Protein AF-A0A8D2LC53-F1 (afdb_monomer)

InterPro domains:
  IPR006988 Nab, N-terminal [PF04904] (6-83)
  IPR006989 NAB co-repressor, domain [PF04905] (170-297)
  IPR013761 Sterile alpha motif/pointed domain superfamily [G3DSA:1.10.150.50] (11-78)
  IPR038398 NAB co-repressor domain 2 superfamily [G3DSA:1.20.120.2010] (162-297)
  IPR039040 NAB family [PTHR12623] (1-297)

Nearest PDB structures (foldseek):
  2yuf-assembly1_A  TM=8.253E-01  e=2.712E-08  Homo sapiens

Mean predicted aligned error: 21.41 Å

Structure (mmCIF, N/CA/C/O backbone):
data_AF-A0A8D2LC53-F1
#
_entry.id   AF-A0A8D2LC53-F1
#
loop_
_atom_site.group_PDB
_atom_site.id
_atom_site.type_symbol
_atom_site.label_atom_id
_atom_site.label_alt_id
_atom_site.label_comp_id
_atom_site.label_asym_id
_atom_site.label_entity_id
_atom_site.label_seq_id
_atom_site.pdbx_PDB_ins_code
_atom_site.Cartn_x
_atom_site.Cartn_y
_atom_site.Cartn_z
_atom_site.occupancy
_atom_site.B_iso_or_equiv
_atom_site.auth_seq_id
_atom_site.auth_comp_id
_atom_site.auth_asym_id
_atom_site.auth_atom_id
_atom_site.pdbx_PDB_model_num
ATOM 1 N N . MET A 1 1 ? -3.772 -3.932 -31.605 1.00 42.94 1 MET A N 1
ATOM 2 C CA . MET A 1 1 ? -2.312 -3.872 -31.817 1.00 42.94 1 MET A CA 1
ATOM 3 C C . MET A 1 1 ? -1.733 -5.120 -31.183 1.00 42.94 1 MET A C 1
ATOM 5 O O . MET A 1 1 ? -2.039 -5.369 -30.023 1.00 42.94 1 MET A O 1
ATOM 9 N N . ALA A 1 2 ? -1.046 -5.960 -31.955 1.00 45.44 2 ALA A N 1
ATOM 10 C CA . ALA A 1 2 ? -0.381 -7.139 -31.411 1.00 45.44 2 ALA A CA 1
ATOM 11 C C . ALA A 1 2 ? 0.808 -6.660 -30.570 1.00 45.44 2 ALA A C 1
ATOM 13 O O . ALA A 1 2 ? 1.629 -5.912 -31.087 1.00 45.44 2 ALA A O 1
ATOM 14 N N . LEU A 1 3 ? 0.854 -7.025 -29.288 1.00 58.44 3 LEU A N 1
ATOM 15 C CA . LEU A 1 3 ? 2.040 -6.804 -28.461 1.00 58.44 3 LEU A CA 1
ATOM 16 C C . LEU A 1 3 ? 3.128 -7.752 -28.972 1.00 58.44 3 LEU A C 1
ATOM 18 O O . LEU A 1 3 ? 2.862 -8.949 -29.125 1.00 58.44 3 LEU A O 1
ATOM 22 N N . SER A 1 4 ? 4.315 -7.231 -29.270 1.00 67.12 4 SER A N 1
ATOM 23 C CA . SER A 1 4 ? 5.477 -8.055 -29.566 1.00 67.12 4 SER A CA 1
ATOM 24 C C . SER A 1 4 ? 5.742 -8.969 -28.368 1.00 67.12 4 SER A C 1
ATOM 26 O O . SER A 1 4 ? 5.615 -8.580 -27.205 1.00 67.12 4 SER A O 1
ATOM 28 N N . LEU A 1 5 ? 5.985 -10.250 -28.651 1.00 74.56 5 LEU A N 1
ATOM 29 C CA . LEU A 1 5 ? 6.324 -11.202 -27.602 1.00 74.56 5 LEU A CA 1
ATOM 30 C C . LEU A 1 5 ? 7.807 -11.048 -27.247 1.00 74.56 5 LEU A C 1
ATOM 32 O O . LEU A 1 5 ? 8.613 -10.931 -28.174 1.00 74.56 5 LEU A O 1
ATOM 36 N N . PRO A 1 6 ? 8.167 -11.139 -25.953 1.00 82.31 6 PRO A N 1
ATOM 37 C CA . PRO A 1 6 ? 9.558 -11.125 -25.522 1.00 82.31 6 PRO A CA 1
ATOM 38 C C . PRO A 1 6 ? 10.382 -12.221 -26.195 1.00 82.31 6 PRO A C 1
ATOM 40 O O . PRO A 1 6 ? 9.977 -13.387 -26.210 1.00 82.31 6 PRO A O 1
ATOM 43 N N . ARG A 1 7 ? 11.543 -11.846 -26.731 1.00 80.75 7 ARG A N 1
ATOM 44 C CA . ARG A 1 7 ? 12.475 -12.715 -27.462 1.00 80.75 7 ARG A CA 1
ATOM 45 C C . ARG A 1 7 ? 13.732 -13.036 -26.664 1.00 80.75 7 ARG A C 1
ATOM 47 O O . ARG A 1 7 ? 14.305 -14.107 -26.855 1.00 80.75 7 ARG A O 1
ATOM 54 N N . THR A 1 8 ? 14.141 -12.145 -25.763 1.00 86.62 8 THR A N 1
ATOM 55 C CA . THR A 1 8 ? 15.316 -12.317 -24.895 1.00 86.62 8 THR A CA 1
ATOM 56 C C . THR A 1 8 ? 14.919 -12.407 -23.420 1.00 86.62 8 THR A C 1
ATOM 58 O O . THR A 1 8 ? 13.787 -12.105 -23.029 1.00 86.62 8 THR A O 1
ATOM 61 N N . LEU A 1 9 ? 15.856 -12.849 -22.572 1.00 83.38 9 LEU A N 1
ATOM 62 C CA . LEU A 1 9 ? 15.644 -12.878 -21.123 1.00 83.38 9 LEU A CA 1
ATOM 63 C C . LEU A 1 9 ? 15.429 -11.465 -20.556 1.00 83.38 9 LEU A C 1
ATOM 65 O O . LEU A 1 9 ? 14.533 -11.292 -19.732 1.00 83.38 9 LEU A O 1
ATOM 69 N N . GLY A 1 10 ? 16.201 -10.476 -21.022 1.00 87.19 10 GLY A N 1
ATOM 70 C CA . GLY A 1 10 ? 16.052 -9.070 -20.628 1.00 87.19 10 GLY A CA 1
ATOM 71 C C . GLY A 1 10 ? 14.683 -8.516 -21.020 1.00 87.19 10 GLY A C 1
ATOM 72 O O . GLY A 1 10 ? 13.925 -8.054 -20.167 1.00 87.19 10 GLY A O 1
ATOM 73 N N . GLU A 1 11 ? 14.276 -8.724 -22.276 1.00 91.44 11 GLU A N 1
ATOM 74 C CA . GLU A 1 11 ? 12.944 -8.347 -22.759 1.00 91.44 11 GLU A CA 1
ATOM 75 C C . GLU A 1 11 ? 11.824 -8.969 -21.915 1.00 91.44 11 GLU A C 1
ATOM 77 O O . GLU A 1 11 ? 10.827 -8.309 -21.616 1.00 91.44 11 GLU A O 1
ATOM 82 N N . LEU A 1 12 ? 11.971 -10.236 -21.511 1.00 88.25 12 LEU A N 1
ATOM 83 C CA . LEU A 1 12 ? 10.986 -10.917 -20.674 1.00 88.25 12 LEU A CA 1
ATOM 84 C C . LEU A 1 12 ? 10.943 -10.325 -19.262 1.00 88.25 12 LEU A C 1
ATOM 86 O O . LEU A 1 12 ? 9.854 -10.128 -18.717 1.00 88.25 12 LEU A O 1
ATOM 90 N N . GLN A 1 13 ? 12.098 -10.032 -18.665 1.00 89.94 13 GLN A N 1
ATOM 91 C CA . GLN A 1 13 ? 12.179 -9.384 -17.356 1.00 89.94 13 GLN A CA 1
ATOM 92 C C . GLN A 1 13 ? 11.518 -8.005 -17.397 1.00 89.94 13 GLN A C 1
ATOM 94 O O . GLN A 1 13 ? 10.644 -7.720 -16.573 1.00 89.94 13 GLN A O 1
ATOM 99 N N . LEU A 1 14 ? 11.846 -7.195 -18.404 1.00 93.50 14 LEU A N 1
ATOM 100 C CA . LEU A 1 14 ? 11.240 -5.887 -18.605 1.00 93.50 14 LEU A CA 1
ATOM 101 C C . LEU A 1 14 ? 9.729 -5.997 -18.815 1.00 93.50 14 LEU A C 1
ATOM 103 O O . LEU A 1 14 ? 8.956 -5.280 -18.175 1.00 93.50 14 LEU A O 1
ATOM 107 N N . TYR A 1 15 ? 9.287 -6.928 -19.663 1.00 92.69 15 TYR A N 1
ATOM 108 C CA . TYR A 1 15 ? 7.871 -7.181 -19.908 1.00 92.69 15 TYR A CA 1
ATOM 109 C C . TYR A 1 15 ? 7.129 -7.474 -18.601 1.00 92.69 15 TYR A C 1
ATOM 111 O O . TYR A 1 15 ? 6.053 -6.928 -18.362 1.00 92.69 15 TYR A O 1
ATOM 119 N N . ARG A 1 16 ? 7.708 -8.286 -17.707 1.00 90.81 16 ARG A N 1
ATOM 120 C CA . ARG A 1 16 ? 7.117 -8.595 -16.394 1.00 90.81 16 ARG A CA 1
ATOM 121 C C . ARG A 1 16 ? 7.079 -7.383 -15.473 1.00 90.81 16 ARG A C 1
ATOM 123 O O . ARG A 1 16 ? 6.067 -7.183 -14.795 1.00 90.81 16 ARG A O 1
ATOM 130 N N . VAL A 1 17 ? 8.130 -6.567 -15.462 1.00 93.69 17 VAL A N 1
ATOM 131 C CA . VAL A 1 17 ? 8.169 -5.316 -14.691 1.00 93.69 17 VAL A CA 1
ATOM 132 C C . VAL A 1 17 ? 7.071 -4.362 -15.156 1.00 93.69 17 VAL A C 1
ATOM 134 O O . VAL A 1 17 ? 6.252 -3.916 -14.347 1.00 93.69 17 VAL A O 1
ATOM 137 N N . LEU A 1 18 ? 6.976 -4.122 -16.464 1.00 94.12 18 LEU A N 1
ATOM 138 C CA . LEU A 1 18 ? 5.960 -3.253 -17.055 1.00 94.12 18 LEU A CA 1
ATOM 139 C C . LEU A 1 18 ? 4.546 -3.818 -16.891 1.00 94.12 18 LEU A C 1
ATOM 141 O O . LEU A 1 18 ? 3.618 -3.066 -16.594 1.00 94.12 18 LEU A O 1
ATOM 145 N N . GLN A 1 19 ? 4.368 -5.135 -17.007 1.00 91.69 19 GLN A N 1
ATOM 146 C CA . GLN A 1 19 ? 3.096 -5.811 -16.744 1.00 91.69 19 GLN A CA 1
ATOM 147 C C . GLN A 1 19 ? 2.616 -5.563 -15.318 1.00 91.69 19 GLN A C 1
ATOM 149 O O . GLN A 1 19 ? 1.464 -5.183 -15.109 1.00 91.69 19 GLN A O 1
ATOM 154 N N . ARG A 1 20 ? 3.504 -5.716 -14.335 1.00 89.12 20 ARG A N 1
ATOM 155 C CA . ARG A 1 20 ? 3.169 -5.523 -12.922 1.00 89.12 20 ARG A CA 1
ATOM 156 C C . ARG A 1 20 ? 2.930 -4.052 -12.571 1.00 89.12 20 ARG A C 1
ATOM 158 O O . ARG A 1 20 ? 2.087 -3.756 -11.729 1.00 89.12 20 ARG A O 1
ATOM 165 N N . ALA A 1 21 ? 3.611 -3.132 -13.255 1.00 94.12 21 ALA A N 1
ATOM 166 C CA . ALA A 1 21 ? 3.385 -1.691 -13.138 1.00 94.12 21 ALA A CA 1
ATOM 167 C C . ALA A 1 21 ? 2.122 -1.198 -13.880 1.00 94.12 21 ALA A C 1
ATOM 169 O O . ALA A 1 21 ? 1.730 -0.033 -13.735 1.00 94.12 21 ALA A O 1
ATOM 170 N N . ASN A 1 22 ? 1.476 -2.065 -14.670 1.00 94.50 22 ASN A N 1
ATOM 171 C CA . ASN A 1 22 ? 0.418 -1.711 -15.616 1.00 94.50 22 ASN A CA 1
ATOM 172 C C . ASN A 1 22 ? 0.869 -0.608 -16.602 1.00 94.50 22 ASN A C 1
ATOM 174 O O . ASN A 1 22 ? 0.222 0.432 -16.755 1.00 94.50 22 ASN A O 1
ATOM 178 N N . LEU A 1 23 ? 2.036 -0.830 -17.211 1.00 96.12 23 LEU A N 1
ATOM 179 C CA . LEU A 1 23 ? 2.731 0.050 -18.157 1.00 96.12 23 LEU A CA 1
ATOM 180 C C . LEU A 1 23 ? 3.110 -0.682 -19.458 1.00 96.12 23 LEU A C 1
ATOM 182 O O . LEU A 1 23 ? 3.986 -0.227 -20.186 1.00 96.12 23 LEU A O 1
ATOM 186 N N . LEU A 1 24 ? 2.440 -1.794 -19.788 1.00 93.44 24 LEU A N 1
ATOM 187 C CA . LEU A 1 24 ? 2.717 -2.567 -21.012 1.00 93.44 24 LEU A CA 1
ATOM 188 C C . LEU A 1 24 ? 2.601 -1.753 -22.304 1.00 93.44 24 LEU A C 1
ATOM 190 O O . LEU A 1 24 ? 3.229 -2.107 -23.293 1.00 93.44 24 LEU A O 1
ATOM 194 N N . SER A 1 25 ? 1.859 -0.643 -22.303 1.00 93.69 25 SER A N 1
ATOM 195 C CA . SER A 1 25 ? 1.790 0.271 -23.449 1.00 93.69 25 SER A CA 1
ATOM 196 C C . SER A 1 25 ? 3.145 0.863 -23.850 1.00 93.69 25 SER A C 1
ATOM 198 O O . SER A 1 25 ? 3.280 1.317 -24.977 1.00 93.69 25 SER A O 1
ATOM 200 N N . TYR A 1 26 ? 4.120 0.887 -22.936 1.00 94.94 26 TYR A N 1
ATOM 201 C CA . TYR A 1 26 ? 5.471 1.403 -23.175 1.00 94.94 26 TYR A CA 1
ATOM 202 C C . TYR A 1 26 ? 6.463 0.320 -23.595 1.00 94.94 26 TYR A C 1
ATOM 204 O O . TYR A 1 26 ? 7.595 0.649 -23.927 1.00 94.94 26 TYR A O 1
ATOM 212 N N . TYR A 1 27 ? 6.060 -0.954 -23.566 1.00 94.00 27 TYR A N 1
ATOM 213 C CA . TYR A 1 27 ? 6.961 -2.080 -23.800 1.00 94.00 27 TYR A CA 1
ATOM 214 C C . TYR A 1 27 ? 7.687 -1.960 -25.143 1.00 94.00 27 TYR A C 1
ATOM 216 O O . TYR A 1 27 ? 8.911 -1.940 -25.162 1.00 94.00 27 TYR A O 1
ATOM 224 N N . GLU A 1 28 ? 6.945 -1.752 -26.233 1.00 92.00 28 GLU A N 1
ATOM 225 C CA . GLU A 1 28 ? 7.530 -1.568 -27.570 1.00 92.00 28 GLU A CA 1
ATOM 226 C C . GLU A 1 28 ? 8.524 -0.405 -27.613 1.00 92.00 28 GLU A C 1
ATOM 228 O O . GLU A 1 28 ? 9.588 -0.519 -28.211 1.00 92.00 28 GLU A O 1
ATOM 233 N N . THR A 1 29 ? 8.199 0.713 -26.958 1.00 94.62 29 THR A N 1
ATOM 234 C CA . THR A 1 29 ? 9.057 1.902 -26.943 1.00 94.62 29 THR A CA 1
ATOM 235 C C . THR A 1 29 ? 10.349 1.645 -26.181 1.00 94.62 29 THR A C 1
ATOM 237 O O . THR A 1 29 ? 11.399 2.085 -26.625 1.00 94.62 29 THR A O 1
ATOM 240 N N . PHE A 1 30 ? 10.303 0.905 -25.072 1.00 95.00 30 PHE A N 1
ATOM 241 C CA . PHE A 1 30 ? 11.525 0.498 -24.383 1.00 95.00 30 PHE A CA 1
ATOM 242 C C . PHE A 1 30 ? 12.383 -0.426 -25.247 1.00 95.00 30 PHE A C 1
ATOM 244 O O . PHE A 1 30 ? 13.577 -0.180 -25.370 1.00 95.00 30 PHE A O 1
ATOM 251 N N . ILE A 1 31 ? 11.790 -1.448 -25.875 1.00 93.94 31 ILE A N 1
ATOM 252 C CA . ILE A 1 31 ? 12.549 -2.391 -26.712 1.00 93.94 31 ILE A CA 1
ATOM 253 C C . ILE A 1 31 ? 13.164 -1.680 -27.917 1.00 93.94 31 ILE A C 1
ATOM 255 O O . ILE A 1 31 ? 14.329 -1.896 -28.237 1.00 93.94 31 ILE A O 1
ATOM 259 N N . GLN A 1 32 ? 12.424 -0.768 -28.548 1.00 93.38 32 GLN A N 1
ATOM 260 C CA . GLN A 1 32 ? 12.925 0.018 -29.673 1.00 93.38 32 GLN A CA 1
ATOM 261 C C . GLN A 1 32 ? 14.117 0.912 -29.298 1.00 93.38 32 GLN A C 1
ATOM 263 O O . GLN A 1 32 ? 14.954 1.191 -30.152 1.00 93.38 32 GLN A O 1
ATOM 268 N N . GLN A 1 33 ? 14.194 1.341 -28.039 1.00 91.56 33 GLN A N 1
ATOM 269 C CA . GLN A 1 33 ? 15.280 2.165 -27.508 1.00 91.56 33 GLN A CA 1
ATOM 270 C C . GLN A 1 33 ? 16.400 1.335 -26.853 1.00 91.56 33 GLN A C 1
ATOM 272 O O . GLN A 1 33 ? 17.306 1.909 -26.258 1.00 91.56 33 GLN A O 1
ATOM 277 N N . GLY A 1 34 ? 16.349 -0.001 -26.941 1.00 90.62 34 GLY A N 1
ATOM 278 C CA . GLY A 1 34 ? 17.345 -0.890 -26.327 1.00 90.62 34 GLY A CA 1
ATOM 279 C C . GLY A 1 34 ? 17.280 -0.942 -24.797 1.00 90.62 34 GLY A C 1
ATOM 280 O O . GLY A 1 34 ? 18.267 -1.248 -24.142 1.00 90.62 34 GLY A O 1
ATOM 281 N N . GLY A 1 35 ? 16.131 -0.607 -24.207 1.00 91.25 35 GLY A N 1
ATOM 282 C CA . GLY A 1 35 ? 15.914 -0.605 -22.760 1.00 91.25 35 GLY A CA 1
ATOM 283 C C . GLY A 1 35 ? 15.508 -1.967 -22.197 1.00 91.25 35 GLY A C 1
ATOM 284 O O . GLY A 1 35 ? 14.594 -2.016 -21.376 1.00 91.25 35 GLY A O 1
ATOM 285 N N . ASP A 1 36 ? 16.106 -3.066 -22.669 1.00 90.44 36 ASP A N 1
ATOM 286 C CA . ASP A 1 36 ? 15.783 -4.436 -22.245 1.00 90.44 36 ASP A CA 1
ATOM 287 C C . ASP A 1 36 ? 16.568 -4.917 -21.012 1.00 90.44 36 ASP A C 1
ATOM 289 O O . ASP A 1 36 ? 16.204 -5.930 -20.411 1.00 90.44 36 ASP A O 1
ATOM 293 N N . ASP A 1 37 ? 17.574 -4.162 -20.568 1.00 91.94 37 ASP A N 1
ATOM 294 C CA . ASP A 1 37 ? 18.303 -4.425 -19.327 1.00 91.94 37 ASP A CA 1
ATOM 295 C C . ASP A 1 37 ? 17.633 -3.737 -18.119 1.00 91.94 37 ASP A C 1
ATOM 297 O O . ASP A 1 37 ? 17.763 -2.536 -17.865 1.00 91.94 37 ASP A O 1
ATOM 301 N N . VAL A 1 38 ? 16.894 -4.528 -17.336 1.00 91.44 38 VAL A N 1
ATOM 302 C CA . VAL A 1 38 ? 16.202 -4.055 -16.126 1.00 91.44 38 VAL A CA 1
ATOM 303 C C . VAL A 1 38 ? 17.182 -3.648 -15.024 1.00 91.44 38 VAL A C 1
ATOM 305 O O . VAL A 1 38 ? 16.854 -2.778 -14.214 1.00 91.44 38 VAL A O 1
ATOM 308 N N . GLN A 1 39 ? 18.371 -4.250 -14.976 1.00 90.31 39 GLN A N 1
ATOM 309 C CA . GLN A 1 39 ? 19.375 -3.925 -13.972 1.00 90.31 39 GLN A CA 1
ATOM 310 C C . GLN A 1 39 ? 19.964 -2.537 -14.236 1.00 90.31 39 GLN A C 1
ATOM 312 O O . GLN A 1 39 ? 19.990 -1.726 -13.311 1.00 90.31 39 GLN A O 1
ATOM 317 N N . GLN A 1 40 ? 20.295 -2.208 -15.490 1.00 93.12 40 GLN A N 1
ATOM 318 C CA . GLN A 1 40 ? 20.709 -0.847 -15.863 1.00 93.12 40 GLN A CA 1
ATOM 319 C C . GLN A 1 40 ? 19.639 0.196 -15.524 1.00 93.12 40 GLN A C 1
ATOM 321 O O . GLN A 1 40 ? 19.953 1.242 -14.964 1.00 93.12 40 GLN A O 1
ATOM 326 N N . LEU A 1 41 ? 18.357 -0.105 -15.767 1.00 93.88 41 LEU A N 1
ATOM 327 C CA . LEU A 1 41 ? 17.259 0.789 -15.374 1.00 93.88 41 LEU A CA 1
ATOM 328 C C . LEU A 1 41 ? 17.147 0.990 -13.853 1.00 93.88 41 LEU A C 1
ATOM 330 O O . LEU A 1 41 ? 16.610 2.008 -13.416 1.00 93.88 41 LEU A O 1
ATOM 334 N N . CYS A 1 42 ? 17.595 0.025 -13.043 1.00 93.19 42 CYS A N 1
ATOM 335 C CA . CYS A 1 42 ? 17.617 0.147 -11.584 1.00 93.19 42 CYS A CA 1
ATOM 336 C C . CYS A 1 42 ? 18.835 0.926 -11.071 1.00 93.19 42 CYS A C 1
ATOM 338 O O . CYS A 1 42 ? 18.727 1.580 -10.035 1.00 93.19 42 CYS A O 1
ATOM 340 N N . GLU A 1 43 ? 19.972 0.814 -11.757 1.00 92.75 43 GLU A N 1
ATOM 341 C CA . GLU A 1 43 ? 21.246 1.442 -11.385 1.00 92.75 43 GLU A CA 1
ATOM 342 C C . GLU A 1 43 ? 21.400 2.865 -11.944 1.00 92.75 43 GLU A C 1
ATOM 344 O O . GLU A 1 43 ? 22.228 3.620 -11.436 1.00 92.75 43 GLU A O 1
ATOM 349 N N . ALA A 1 44 ? 20.582 3.242 -12.933 1.00 93.56 44 ALA A N 1
ATOM 350 C CA . ALA A 1 44 ? 20.574 4.569 -13.538 1.00 93.56 44 ALA A CA 1
ATOM 351 C C . ALA A 1 44 ? 20.449 5.689 -12.491 1.00 93.56 44 ALA A C 1
ATOM 353 O O . ALA A 1 44 ? 19.569 5.668 -11.618 1.00 93.56 44 ALA A O 1
ATOM 354 N N . GLY A 1 45 ? 21.314 6.698 -12.614 1.00 91.56 45 GLY A N 1
ATOM 355 C CA . GLY A 1 45 ? 21.241 7.915 -11.806 1.00 91.56 45 GLY A CA 1
ATOM 356 C C . GLY A 1 45 ? 19.978 8.734 -12.101 1.00 91.56 45 GLY A C 1
ATOM 357 O O . GLY A 1 45 ? 19.241 8.462 -13.044 1.00 91.56 45 GLY A O 1
ATOM 358 N N . GLU A 1 46 ? 19.707 9.775 -11.307 1.00 91.12 46 GLU A N 1
ATOM 359 C CA . GLU A 1 46 ? 18.497 10.598 -11.487 1.00 91.12 46 GLU A CA 1
ATOM 360 C C . GLU A 1 46 ? 18.434 11.276 -12.868 1.00 91.12 46 GLU A C 1
ATOM 362 O O . GLU A 1 46 ? 17.374 11.285 -13.495 1.00 91.12 46 GLU A O 1
ATOM 367 N N . GLU A 1 47 ? 19.562 11.795 -13.355 1.00 93.69 47 GLU A N 1
ATOM 368 C CA . GLU A 1 47 ? 19.661 12.481 -14.648 1.00 93.69 47 GLU A CA 1
ATOM 369 C C . GLU A 1 47 ? 19.457 11.514 -15.825 1.00 93.69 47 GLU A C 1
ATOM 371 O O . GLU A 1 47 ? 18.565 11.727 -16.648 1.00 93.69 47 GLU A O 1
ATOM 376 N N . GLU A 1 48 ? 20.187 10.395 -15.835 1.00 93.62 48 GLU A N 1
ATOM 377 C CA . GLU A 1 48 ? 20.053 9.325 -16.835 1.00 93.62 48 GLU A CA 1
ATOM 378 C C . GLU A 1 48 ? 18.633 8.746 -16.847 1.00 93.62 48 GLU A C 1
ATOM 380 O O . GLU A 1 48 ? 18.025 8.543 -17.898 1.00 93.62 48 GLU A O 1
ATOM 385 N N . PHE A 1 49 ? 18.051 8.521 -15.667 1.00 93.69 49 PHE A N 1
ATOM 386 C CA . P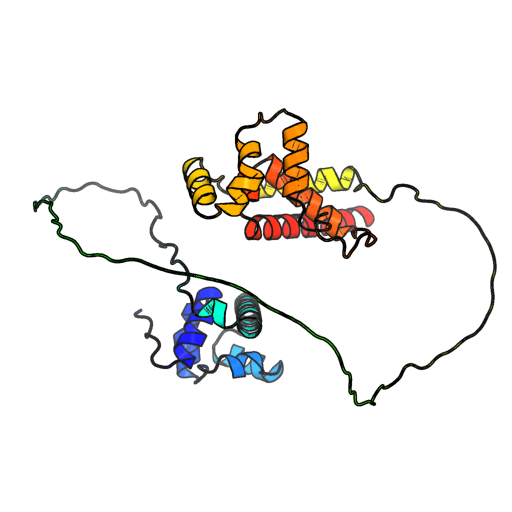HE A 1 49 ? 16.699 7.996 -15.554 1.00 93.69 49 PHE A CA 1
ATOM 387 C C . PHE A 1 49 ? 15.671 8.966 -16.147 1.00 93.69 49 PHE A C 1
ATOM 389 O O . PHE A 1 49 ? 14.765 8.536 -16.864 1.00 93.69 49 PHE A O 1
ATOM 396 N N . LEU A 1 50 ? 15.794 10.271 -15.886 1.00 93.19 50 LEU A N 1
ATOM 397 C CA . LEU A 1 50 ? 14.909 11.284 -16.466 1.00 93.19 50 LEU A CA 1
ATOM 398 C C . LEU A 1 50 ? 15.055 11.379 -17.989 1.00 93.19 50 LEU A C 1
ATOM 400 O O . LEU A 1 50 ? 14.036 11.518 -18.673 1.00 93.19 50 LEU A O 1
ATOM 404 N N . GLU A 1 51 ? 16.271 11.242 -18.519 1.00 94.88 51 GLU A N 1
ATOM 405 C CA . GLU A 1 51 ? 16.520 11.178 -19.961 1.00 94.88 51 GLU A CA 1
ATOM 406 C C . GLU A 1 51 ? 15.819 9.968 -20.591 1.00 94.88 51 GLU A C 1
ATOM 408 O O . GLU A 1 51 ? 15.043 10.126 -21.538 1.00 94.88 51 GLU A O 1
ATOM 413 N N . ILE A 1 52 ? 15.969 8.780 -19.996 1.00 94.56 52 ILE A N 1
ATOM 414 C CA . ILE A 1 52 ? 15.275 7.564 -20.444 1.00 94.56 52 ILE A CA 1
ATOM 415 C C . ILE A 1 52 ? 13.757 7.769 -20.395 1.00 94.56 52 ILE A C 1
ATOM 417 O O . ILE A 1 52 ? 13.057 7.436 -21.351 1.00 94.56 52 ILE A O 1
ATOM 421 N N . MET A 1 53 ? 13.218 8.356 -19.316 1.00 95.25 53 MET A N 1
ATOM 422 C CA . MET A 1 53 ? 11.781 8.637 -19.204 1.00 95.25 53 MET A CA 1
ATOM 423 C C . MET A 1 53 ? 11.299 9.619 -20.278 1.00 95.25 53 MET A C 1
ATOM 425 O O . MET A 1 53 ? 10.164 9.493 -20.746 1.00 95.25 53 MET A O 1
ATOM 429 N N . ALA A 1 54 ? 12.112 10.603 -20.660 1.00 94.56 54 ALA A N 1
ATOM 430 C CA . ALA A 1 54 ? 11.782 11.538 -21.730 1.00 94.56 54 ALA A CA 1
ATOM 431 C C . ALA A 1 54 ? 11.768 10.830 -23.090 1.00 94.56 54 ALA A C 1
ATOM 433 O O . ALA A 1 54 ? 10.780 10.933 -23.820 1.00 94.56 54 ALA A O 1
ATOM 434 N N . LEU A 1 55 ? 12.803 10.038 -23.368 1.00 95.00 55 LEU A N 1
ATOM 435 C CA . LEU A 1 55 ? 12.994 9.282 -24.604 1.00 95.00 55 LEU A CA 1
ATOM 436 C C . LEU A 1 55 ? 11.852 8.286 -24.868 1.00 95.00 55 LEU A C 1
ATOM 438 O O . LEU A 1 55 ? 11.339 8.197 -25.983 1.00 95.00 55 LEU A O 1
ATOM 442 N N . VAL A 1 56 ? 11.386 7.583 -23.831 1.00 94.75 56 VAL A N 1
ATOM 443 C CA . VAL A 1 56 ? 10.259 6.634 -23.935 1.00 94.75 56 VAL A CA 1
ATOM 444 C C . VAL A 1 56 ? 8.877 7.299 -23.811 1.00 94.75 56 VAL A C 1
ATOM 446 O O . VAL A 1 56 ? 7.849 6.617 -23.806 1.00 94.75 56 VAL A O 1
ATOM 449 N N . GLY A 1 57 ? 8.814 8.631 -23.689 1.00 93.56 57 GLY A N 1
ATOM 450 C CA . GLY A 1 57 ? 7.557 9.389 -23.640 1.00 93.56 57 GLY A CA 1
ATOM 451 C C . GLY A 1 57 ? 6.786 9.277 -22.317 1.00 93.56 57 GLY A C 1
ATOM 452 O O . GLY A 1 57 ? 5.559 9.428 -22.284 1.00 93.56 57 GLY A O 1
ATOM 453 N N . MET A 1 58 ? 7.479 8.996 -21.213 1.00 94.50 58 MET A N 1
ATOM 454 C CA . MET A 1 58 ? 6.913 8.938 -19.860 1.00 94.50 58 MET A CA 1
ATOM 455 C C . MET A 1 58 ? 7.169 10.182 -19.011 1.00 94.50 58 MET A C 1
ATOM 457 O O . MET A 1 58 ? 6.434 10.379 -18.044 1.00 94.50 58 MET A O 1
ATOM 461 N N . ALA A 1 59 ? 8.147 11.029 -19.346 1.00 91.25 59 ALA A N 1
ATOM 462 C CA . ALA A 1 59 ? 8.507 12.196 -18.531 1.00 91.25 59 ALA A CA 1
ATOM 463 C C . ALA A 1 59 ? 7.320 13.144 -18.274 1.00 91.25 59 ALA A C 1
ATOM 465 O O . ALA A 1 59 ? 7.165 13.675 -17.178 1.00 91.25 59 ALA A O 1
ATOM 466 N N . THR A 1 60 ? 6.410 13.282 -19.241 1.00 93.50 60 THR A N 1
ATOM 467 C CA . THR A 1 60 ? 5.194 14.107 -19.117 1.00 93.50 60 THR A CA 1
ATOM 468 C C . THR A 1 60 ? 4.088 13.462 -18.270 1.00 93.50 60 THR A C 1
ATOM 470 O O . THR A 1 60 ? 3.041 14.067 -18.045 1.00 93.50 60 THR A O 1
ATOM 473 N N . LYS A 1 61 ? 4.290 12.228 -17.787 1.00 95.56 61 LYS A N 1
ATOM 474 C CA . LYS A 1 61 ? 3.317 11.447 -17.010 1.00 95.56 61 LYS A CA 1
ATOM 475 C C . LYS A 1 61 ? 3.925 10.998 -15.675 1.00 95.56 61 LYS A C 1
ATOM 477 O O . LYS A 1 61 ? 4.276 9.825 -15.517 1.00 95.56 61 LYS A O 1
ATOM 482 N N . PRO A 1 62 ? 3.964 11.872 -14.653 1.00 92.50 62 PRO A N 1
ATOM 483 C CA . PRO A 1 62 ? 4.663 11.599 -13.393 1.00 92.50 62 PRO A CA 1
ATOM 484 C C . PRO A 1 62 ? 4.142 10.356 -12.655 1.00 92.50 62 PRO A C 1
ATOM 486 O O . PRO A 1 62 ? 4.911 9.639 -12.020 1.00 92.50 62 PRO A O 1
ATOM 489 N N . LEU A 1 63 ? 2.851 10.025 -12.771 1.00 96.94 63 LEU A N 1
ATOM 490 C CA . LEU A 1 63 ? 2.292 8.807 -12.166 1.00 96.94 63 LEU A CA 1
ATOM 491 C C . LEU A 1 63 ? 2.791 7.519 -12.832 1.00 96.94 63 LEU A C 1
ATOM 493 O O . LEU A 1 63 ? 2.857 6.479 -12.181 1.00 96.94 63 LEU A O 1
ATOM 497 N N . HIS A 1 64 ? 3.127 7.560 -14.122 1.00 96.06 64 HIS A N 1
ATOM 498 C CA . HIS A 1 64 ? 3.698 6.409 -14.820 1.00 96.06 64 HIS A CA 1
ATOM 499 C C . HIS A 1 64 ? 5.125 6.181 -14.340 1.00 96.06 64 HIS A C 1
ATOM 501 O O . HIS A 1 64 ? 5.453 5.072 -13.927 1.00 96.06 64 HIS A O 1
ATOM 507 N N . VAL A 1 65 ? 5.901 7.264 -14.256 1.00 95.19 65 VAL A N 1
ATOM 508 C CA . VAL A 1 65 ? 7.256 7.257 -13.700 1.00 95.19 65 VAL A CA 1
ATOM 509 C C . VAL A 1 65 ? 7.258 6.686 -12.278 1.00 95.19 65 VAL A C 1
ATOM 511 O O . VAL A 1 65 ? 8.004 5.756 -11.986 1.00 95.19 65 VAL A O 1
ATOM 514 N N . ARG A 1 66 ? 6.348 7.138 -11.402 1.00 95.94 66 ARG A N 1
ATOM 515 C CA . ARG A 1 66 ? 6.227 6.604 -10.031 1.00 95.94 66 ARG A CA 1
ATOM 516 C C . ARG A 1 66 ? 5.871 5.114 -9.992 1.00 95.94 66 ARG A C 1
ATOM 518 O O . ARG A 1 66 ? 6.405 4.389 -9.152 1.00 95.94 66 ARG A O 1
ATOM 525 N N . ARG A 1 67 ? 4.976 4.647 -10.872 1.00 96.94 67 ARG A N 1
ATOM 526 C CA . ARG A 1 67 ? 4.618 3.219 -10.971 1.00 96.94 67 ARG A CA 1
ATOM 527 C C . ARG A 1 67 ? 5.804 2.374 -11.432 1.00 96.94 67 ARG A C 1
ATOM 529 O O . ARG A 1 67 ? 6.036 1.322 -10.839 1.00 96.94 67 ARG A O 1
ATOM 536 N N . LEU A 1 68 ? 6.569 2.849 -12.415 1.00 96.19 68 LEU A N 1
ATOM 537 C CA . LEU A 1 68 ? 7.772 2.166 -12.885 1.00 96.19 68 LEU A CA 1
ATOM 538 C C . LEU A 1 68 ? 8.857 2.122 -11.804 1.00 96.19 68 LEU A C 1
ATOM 540 O O . LEU A 1 68 ? 9.334 1.040 -11.484 1.00 96.19 68 LEU A O 1
ATOM 544 N N . GLN A 1 69 ? 9.180 3.257 -11.175 1.00 95.06 69 GLN A N 1
ATOM 545 C CA . GLN A 1 69 ? 10.165 3.329 -10.086 1.00 95.06 69 GLN A CA 1
ATOM 546 C C . GLN A 1 69 ? 9.835 2.364 -8.941 1.00 95.06 69 GLN A C 1
ATOM 548 O O . GLN A 1 69 ? 10.720 1.720 -8.377 1.00 95.06 69 GLN A O 1
ATOM 553 N N . LYS A 1 70 ? 8.549 2.245 -8.589 1.00 95.06 70 LYS A N 1
ATOM 554 C CA . LYS A 1 70 ? 8.100 1.281 -7.582 1.00 95.06 70 LYS A CA 1
ATOM 555 C C . LYS A 1 70 ? 8.338 -0.161 -8.041 1.00 95.06 70 LYS A C 1
ATOM 557 O O . LYS A 1 70 ? 8.882 -0.945 -7.270 1.00 95.06 70 LYS A O 1
ATOM 562 N N . ALA A 1 71 ? 7.952 -0.499 -9.271 1.00 94.56 71 ALA A N 1
ATOM 563 C CA . ALA A 1 71 ? 8.108 -1.848 -9.808 1.00 94.56 71 ALA A CA 1
ATOM 564 C C . ALA A 1 71 ? 9.583 -2.258 -9.962 1.00 94.56 71 ALA A C 1
ATOM 566 O O . ALA A 1 71 ? 9.925 -3.385 -9.620 1.00 94.56 71 ALA A O 1
ATOM 567 N N . LEU A 1 72 ? 10.456 -1.340 -10.393 1.00 94.62 72 LEU A N 1
ATOM 568 C CA . LEU A 1 72 ? 11.904 -1.558 -10.482 1.00 94.62 72 LEU A CA 1
ATOM 569 C C . LEU A 1 72 ? 12.522 -1.820 -9.103 1.00 94.62 72 LEU A C 1
ATOM 571 O O . LEU A 1 72 ? 13.250 -2.791 -8.927 1.00 94.62 72 LEU A O 1
ATOM 575 N N . ARG A 1 73 ? 12.156 -1.035 -8.081 1.00 93.00 73 ARG A N 1
ATOM 576 C CA . ARG A 1 73 ? 12.632 -1.259 -6.704 1.00 93.00 73 ARG A CA 1
ATOM 577 C C . ARG A 1 73 ? 12.179 -2.608 -6.139 1.00 93.00 73 ARG A C 1
ATOM 579 O O . ARG A 1 73 ? 12.947 -3.292 -5.464 1.00 93.00 73 ARG A O 1
ATOM 586 N N . GLU A 1 74 ? 10.927 -2.986 -6.399 1.00 91.38 74 GLU A N 1
ATOM 587 C CA . GLU A 1 74 ? 10.396 -4.299 -6.014 1.00 91.38 74 GLU A CA 1
ATOM 588 C C . GLU A 1 74 ? 11.140 -5.436 -6.724 1.00 91.38 74 GLU A C 1
ATOM 590 O O . GLU A 1 74 ? 11.463 -6.438 -6.085 1.00 91.38 74 GLU A O 1
ATOM 595 N N . TRP A 1 75 ? 11.446 -5.267 -8.012 1.00 91.19 75 TRP A N 1
ATOM 596 C CA . TRP A 1 75 ? 12.226 -6.227 -8.787 1.00 91.19 75 TRP A CA 1
ATOM 597 C C . TRP A 1 75 ? 13.653 -6.364 -8.249 1.00 91.19 7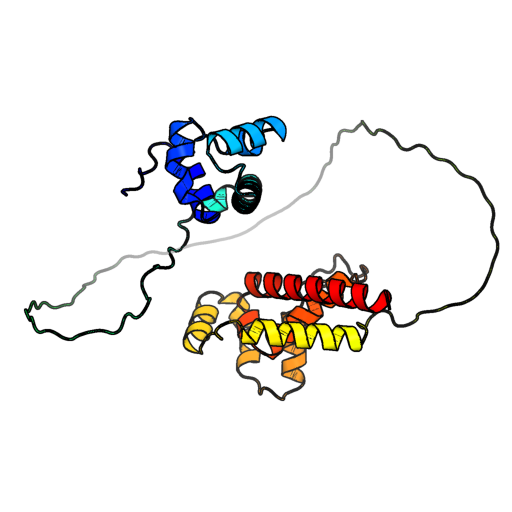5 TRP A C 1
ATOM 599 O O . TRP A 1 75 ? 14.070 -7.480 -7.960 1.00 91.19 75 TRP A O 1
ATOM 609 N N . ALA A 1 76 ? 14.352 -5.255 -7.995 1.00 88.75 76 ALA A N 1
ATOM 610 C CA . ALA A 1 76 ? 15.711 -5.261 -7.451 1.00 88.75 76 ALA A CA 1
ATOM 611 C C . ALA A 1 76 ? 15.792 -5.928 -6.065 1.00 88.75 76 ALA A C 1
ATOM 613 O O . ALA A 1 76 ? 16.765 -6.604 -5.744 1.00 88.75 76 ALA A O 1
ATOM 614 N N . THR A 1 77 ? 14.744 -5.784 -5.246 1.00 88.50 77 THR A N 1
ATOM 615 C CA . THR A 1 77 ? 14.686 -6.411 -3.914 1.00 88.50 77 THR A CA 1
ATOM 616 C C . THR A 1 77 ? 14.421 -7.917 -3.997 1.00 88.50 77 THR A C 1
ATOM 618 O O . THR A 1 77 ? 14.859 -8.674 -3.130 1.00 88.50 77 THR A O 1
ATOM 621 N N . ASN A 1 78 ? 13.665 -8.374 -5.000 1.00 84.81 78 ASN A N 1
ATOM 622 C CA . ASN A 1 78 ? 13.350 -9.790 -5.170 1.00 84.81 78 ASN A CA 1
ATOM 623 C C . ASN A 1 78 ? 12.990 -10.130 -6.634 1.00 84.81 78 ASN A C 1
ATOM 625 O O . ASN A 1 78 ? 11.802 -10.204 -6.981 1.00 84.81 78 ASN A O 1
ATOM 629 N N . PRO A 1 79 ? 13.995 -10.422 -7.481 1.00 78.25 79 PRO A N 1
ATOM 630 C CA . PRO A 1 79 ? 13.780 -10.718 -8.900 1.00 78.25 79 PRO A CA 1
ATOM 631 C C . PRO A 1 79 ? 12.911 -11.965 -9.121 1.00 78.25 79 PRO A C 1
ATOM 633 O O . PRO A 1 79 ? 12.129 -12.042 -10.071 1.00 78.25 79 PRO A O 1
ATOM 636 N N . GLY A 1 80 ? 12.973 -12.930 -8.193 1.00 76.81 80 GLY A N 1
ATOM 637 C CA . GLY A 1 80 ? 12.193 -14.168 -8.244 1.00 76.81 80 GLY A CA 1
ATOM 638 C C . GLY A 1 80 ? 10.674 -13.955 -8.211 1.00 76.81 80 GLY A C 1
ATOM 639 O O . GLY A 1 80 ? 9.934 -14.790 -8.733 1.00 76.81 80 GLY A O 1
ATOM 640 N N . LEU A 1 81 ? 10.192 -12.825 -7.674 1.00 72.75 81 LEU A N 1
ATOM 641 C CA . LEU A 1 81 ? 8.762 -12.480 -7.661 1.00 72.75 81 LEU A CA 1
ATOM 642 C C . LEU A 1 81 ? 8.188 -12.196 -9.054 1.00 72.75 81 LEU A C 1
ATOM 644 O O . LEU A 1 81 ? 6.973 -12.290 -9.239 1.00 72.75 81 LEU A O 1
ATOM 648 N N . PHE A 1 82 ? 9.036 -11.855 -10.025 1.00 73.50 82 PHE A N 1
ATOM 649 C CA . PHE A 1 82 ? 8.624 -11.498 -11.385 1.00 73.50 82 PHE A CA 1
ATOM 650 C C . PHE A 1 82 ? 8.686 -12.683 -12.360 1.00 73.50 82 PHE A C 1
ATOM 652 O O . PHE A 1 82 ? 8.138 -12.596 -13.457 1.00 73.50 82 PHE A O 1
ATOM 659 N N . ASN A 1 83 ? 9.260 -13.815 -11.934 1.00 66.56 83 ASN A N 1
ATOM 660 C CA . ASN A 1 83 ? 9.286 -15.062 -12.707 1.00 66.56 83 ASN A CA 1
ATOM 661 C C . ASN A 1 83 ? 7.967 -15.847 -12.644 1.00 66.56 83 ASN A C 1
ATOM 663 O O . ASN A 1 83 ? 7.770 -16.779 -13.423 1.00 66.56 83 ASN A O 1
ATOM 667 N N . GLN A 1 84 ? 7.048 -15.491 -11.740 1.00 59.34 84 GLN A N 1
ATOM 668 C CA . GLN A 1 84 ? 5.728 -16.117 -11.692 1.00 59.34 84 GLN A CA 1
ATOM 669 C C . GLN A 1 84 ? 4.743 -15.425 -12.646 1.00 59.34 84 GLN A C 1
ATOM 671 O O . GLN A 1 84 ? 4.726 -14.192 -12.715 1.00 59.34 84 GLN A O 1
ATOM 676 N N . PRO A 1 85 ? 3.882 -16.180 -13.358 1.00 55.06 85 PRO A N 1
ATOM 677 C CA . PRO A 1 85 ? 2.793 -15.593 -14.125 1.00 55.06 85 PRO A CA 1
ATOM 678 C C . PRO A 1 85 ? 1.922 -14.750 -13.192 1.00 55.06 85 PRO A C 1
ATOM 680 O O . PRO A 1 85 ? 1.341 -15.269 -12.238 1.00 55.06 85 PRO A O 1
ATOM 683 N N . VAL A 1 86 ? 1.828 -13.446 -13.452 1.00 53.81 86 VAL A N 1
ATOM 684 C CA . VAL A 1 86 ? 0.816 -12.629 -12.779 1.00 53.81 86 VAL A CA 1
ATOM 685 C C . VAL A 1 86 ? -0.560 -13.173 -13.179 1.00 53.81 86 VAL A C 1
ATOM 687 O O . VAL A 1 86 ? -0.791 -13.372 -14.375 1.00 53.81 86 VAL A O 1
ATOM 690 N N . PRO A 1 87 ? -1.467 -13.462 -12.227 1.00 44.50 87 PRO A N 1
ATOM 691 C CA . PRO A 1 87 ? -2.810 -13.901 -12.570 1.00 44.50 87 PRO A CA 1
ATOM 692 C C . PRO A 1 87 ? -3.463 -12.804 -13.413 1.00 44.50 87 PRO A C 1
ATOM 694 O O . PRO A 1 87 ? -3.691 -11.690 -12.941 1.00 44.50 87 PRO A O 1
ATOM 697 N N . SER A 1 88 ? -3.704 -13.104 -14.689 1.00 40.41 88 SER A N 1
ATOM 698 C CA . SER A 1 88 ? -4.447 -12.236 -15.590 1.00 40.41 88 SER A CA 1
ATOM 699 C C . SER A 1 88 ? -5.862 -12.118 -15.043 1.00 40.41 88 SER A C 1
ATOM 701 O O . SER A 1 88 ? -6.632 -13.073 -15.126 1.00 40.41 88 SER A O 1
ATOM 703 N N . ILE A 1 89 ? -6.212 -10.973 -14.465 1.00 40.47 89 ILE A N 1
ATOM 704 C CA . ILE A 1 89 ? -7.619 -10.657 -14.248 1.00 40.47 89 ILE A CA 1
ATOM 705 C C . ILE A 1 89 ? -8.187 -10.408 -15.651 1.00 40.47 89 ILE A C 1
ATOM 707 O O . ILE A 1 89 ? -7.706 -9.491 -16.325 1.00 40.47 89 ILE A O 1
ATOM 711 N N . PRO A 1 90 ? -9.129 -11.228 -16.152 1.00 36.72 90 PRO A N 1
ATOM 712 C CA . PRO A 1 90 ? -9.705 -10.993 -17.463 1.00 36.72 90 PRO A CA 1
ATOM 713 C C . PRO A 1 90 ? -10.449 -9.656 -17.435 1.00 36.72 90 PRO A C 1
ATOM 715 O O . PRO A 1 90 ? -11.448 -9.494 -16.737 1.00 36.72 90 PRO A O 1
ATOM 718 N N . VAL A 1 91 ? -9.969 -8.691 -18.219 1.00 41.88 91 VAL A N 1
ATOM 719 C CA . VAL A 1 91 ? -10.723 -7.484 -18.573 1.00 41.88 91 VAL A CA 1
ATOM 720 C C . VAL A 1 91 ? -11.784 -7.909 -19.589 1.00 41.88 91 VAL A C 1
ATOM 722 O O . VAL A 1 91 ? -11.628 -7.740 -20.791 1.00 41.88 91 VAL A O 1
ATOM 725 N N . SER A 1 92 ? -12.828 -8.581 -19.111 1.00 39.78 92 SER A N 1
ATOM 726 C CA . SER A 1 92 ? -13.985 -8.980 -19.913 1.00 39.78 92 SER A CA 1
ATOM 727 C C . SER A 1 92 ? -15.168 -9.276 -18.995 1.00 39.78 92 SER A C 1
ATOM 729 O O . SER A 1 92 ? -15.573 -10.423 -18.828 1.00 39.78 92 SER A O 1
ATOM 731 N N . SER A 1 93 ? -15.735 -8.228 -18.407 1.00 38.41 93 SER A N 1
ATOM 732 C CA . SER A 1 93 ? -17.137 -8.242 -17.978 1.00 38.41 93 SER A CA 1
ATOM 733 C C . SER A 1 93 ? -17.581 -6.825 -17.628 1.00 38.41 93 SER A C 1
ATOM 735 O O . SER A 1 93 ? -17.881 -6.505 -16.483 1.00 38.41 93 SER A O 1
ATOM 737 N N . ILE A 1 94 ? -17.617 -5.967 -18.648 1.00 43.50 94 ILE A N 1
ATOM 738 C CA . ILE A 1 94 ? -18.655 -4.939 -18.723 1.00 43.50 94 ILE A CA 1
ATOM 739 C C . ILE A 1 94 ? -19.889 -5.690 -19.244 1.00 43.50 94 ILE A C 1
ATOM 741 O O . ILE A 1 94 ? -19.852 -6.132 -20.394 1.00 43.50 94 ILE A O 1
ATOM 745 N N . PRO A 1 95 ? -20.956 -5.915 -18.457 1.00 38.47 95 PRO A N 1
ATOM 746 C CA . PRO A 1 95 ? -22.191 -6.441 -19.016 1.00 38.47 95 PRO A CA 1
ATOM 747 C C . PRO A 1 95 ? -22.857 -5.333 -19.841 1.00 38.47 95 PRO A C 1
ATOM 749 O O . PRO A 1 95 ? -23.604 -4.502 -19.328 1.00 38.47 95 PRO A O 1
ATOM 752 N N . LEU A 1 96 ? -22.550 -5.307 -21.139 1.00 38.78 96 LEU A N 1
ATOM 753 C CA . LEU A 1 96 ? -23.321 -4.566 -22.127 1.00 38.78 96 LEU A CA 1
ATOM 754 C C . LEU A 1 96 ? -24.557 -5.410 -22.460 1.00 38.78 96 LEU A C 1
ATOM 756 O O . LEU A 1 96 ? -24.511 -6.316 -23.289 1.00 38.78 96 LEU A O 1
ATOM 760 N N . PHE A 1 97 ? -25.666 -5.155 -21.773 1.00 36.03 97 PHE A N 1
ATOM 761 C CA . PHE A 1 97 ? -26.944 -5.757 -22.132 1.00 36.03 97 PHE A CA 1
ATOM 762 C C . PHE A 1 97 ? -27.437 -5.131 -23.436 1.00 36.03 97 PHE A C 1
ATOM 764 O O . PHE A 1 97 ? -27.939 -4.008 -23.413 1.00 36.03 97 PHE A O 1
ATOM 771 N N . LYS A 1 98 ? -27.341 -5.849 -24.563 1.00 36.25 98 LYS A N 1
ATOM 772 C CA . LYS A 1 98 ? -28.330 -5.709 -25.638 1.00 36.25 98 LYS A CA 1
ATOM 773 C C . LYS A 1 98 ? -28.313 -6.851 -26.668 1.00 36.25 98 LYS A C 1
ATOM 775 O O . LYS A 1 98 ? -27.302 -7.143 -27.287 1.00 36.25 98 LYS A O 1
ATOM 780 N N . ILE A 1 99 ? -29.537 -7.339 -26.870 1.00 36.25 99 ILE A N 1
ATOM 781 C CA . ILE A 1 99 ? -30.164 -7.993 -28.027 1.00 36.25 99 ILE A CA 1
ATOM 782 C C . ILE A 1 99 ? -29.800 -9.455 -28.334 1.00 36.25 99 ILE A C 1
ATOM 784 O O . ILE A 1 99 ? -28.719 -9.804 -28.788 1.00 36.25 99 ILE A O 1
ATOM 788 N N . SER A 1 100 ? -30.823 -10.281 -28.114 1.00 32.59 100 SER A N 1
ATOM 789 C CA . SER A 1 100 ? -31.059 -11.620 -28.641 1.00 32.59 100 SER A CA 1
ATOM 790 C C . SER A 1 100 ? -31.020 -11.649 -30.170 1.00 32.59 100 SER A C 1
ATOM 792 O O . SER A 1 100 ? -31.800 -10.927 -30.781 1.00 32.59 100 SER A O 1
ATOM 794 N N . GLU A 1 101 ? -30.271 -12.577 -30.770 1.00 30.36 101 GLU A N 1
ATOM 795 C CA . GLU A 1 101 ? -30.736 -13.255 -31.983 1.00 30.36 101 GLU A CA 1
ATOM 796 C C . GLU A 1 101 ? -30.129 -14.660 -32.143 1.00 30.36 101 GLU A C 1
ATOM 798 O O . GLU A 1 101 ? -28.947 -14.904 -31.916 1.00 30.36 101 GLU A O 1
ATOM 803 N N . SER A 1 102 ? -31.041 -15.565 -32.486 1.00 35.62 102 SER A N 1
ATOM 804 C CA . SER A 1 102 ? -30.965 -16.959 -32.925 1.00 35.62 102 SER A CA 1
ATOM 805 C C . SER A 1 102 ? -29.685 -17.438 -33.630 1.00 35.62 102 SER A C 1
ATOM 807 O O . SER A 1 102 ? -29.141 -16.768 -34.500 1.00 35.62 102 SER A O 1
ATOM 809 N N . GLY A 1 103 ? -29.302 -18.695 -33.373 1.00 30.89 103 GLY A N 1
ATOM 810 C CA . GLY A 1 103 ? -28.401 -19.434 -34.264 1.00 30.89 103 GLY A CA 1
ATOM 811 C C . GLY A 1 103 ? -27.760 -20.659 -33.620 1.00 30.89 103 GLY A C 1
ATOM 812 O O . GLY A 1 103 ? -26.668 -20.582 -33.071 1.00 30.89 103 GLY A O 1
ATOM 813 N N . GLY A 1 104 ? -28.442 -21.805 -33.671 1.00 32.47 104 GLY A N 1
ATOM 814 C CA . GLY A 1 104 ? -27.940 -23.061 -33.114 1.00 32.47 104 GLY A CA 1
ATOM 815 C C . GLY A 1 104 ? -26.767 -23.683 -33.879 1.00 32.47 104 GLY A C 1
ATOM 816 O O . GLY A 1 104 ? -26.551 -23.383 -35.049 1.00 32.47 104 GLY A O 1
ATOM 817 N N . ARG A 1 105 ? -26.078 -24.632 -33.224 1.00 36.50 105 ARG A N 1
ATOM 818 C CA . ARG A 1 105 ? -25.724 -25.979 -33.733 1.00 36.50 105 ARG A CA 1
ATOM 819 C C . ARG A 1 105 ? -24.766 -26.716 -32.768 1.00 36.50 105 ARG A C 1
ATOM 821 O O . ARG A 1 105 ? -23.617 -26.341 -32.614 1.00 36.50 105 ARG A O 1
ATOM 828 N N . LYS A 1 106 ? -25.298 -27.787 -32.159 1.00 36.16 106 LYS A N 1
ATOM 829 C CA . LYS A 1 106 ? -24.744 -29.144 -31.928 1.00 36.16 106 LYS A CA 1
ATOM 830 C C . LYS A 1 106 ? -23.216 -29.383 -31.997 1.00 36.16 106 LYS A C 1
ATOM 832 O O . LYS A 1 106 ? -22.638 -29.239 -33.065 1.00 36.16 106 LYS A O 1
ATOM 837 N N . SER A 1 107 ? -22.651 -30.002 -30.948 1.00 32.50 107 SER A N 1
ATOM 838 C CA . SER A 1 107 ? -21.905 -31.276 -31.067 1.00 32.50 107 SER A CA 1
ATOM 839 C C . SER A 1 107 ? -21.691 -31.961 -29.706 1.00 32.50 107 SER A C 1
ATOM 841 O O . SER A 1 107 ? -21.308 -31.329 -28.728 1.00 32.50 107 SER A O 1
ATOM 843 N N . LEU A 1 108 ? -21.966 -33.265 -29.684 1.00 35.34 108 LEU A N 1
ATOM 844 C CA . LEU A 1 108 ? -21.844 -34.238 -28.592 1.00 35.34 108 LEU A CA 1
ATOM 845 C C . LEU A 1 108 ? -20.393 -34.733 -28.451 1.00 35.34 108 LEU A C 1
ATOM 847 O O . LEU A 1 108 ? -19.725 -34.809 -29.477 1.00 35.34 108 LEU A O 1
ATOM 851 N N . THR A 1 109 ? -19.964 -35.169 -27.252 1.00 35.84 109 THR A N 1
ATOM 852 C CA . THR A 1 109 ? -19.412 -36.530 -27.001 1.00 35.84 109 THR A CA 1
ATOM 853 C C . THR A 1 109 ? -18.846 -36.733 -25.574 1.00 35.84 109 THR A C 1
ATOM 855 O O . THR A 1 109 ? -18.064 -35.928 -25.075 1.00 35.84 109 THR A O 1
ATOM 858 N N . ASN A 1 110 ? -19.264 -37.861 -24.975 1.00 32.75 110 ASN A N 1
ATOM 859 C CA . ASN A 1 110 ? -18.788 -38.621 -23.797 1.00 32.75 110 ASN A CA 1
ATOM 860 C C . ASN A 1 110 ? -17.253 -38.853 -23.784 1.00 32.75 110 ASN A C 1
ATOM 862 O O . ASN A 1 110 ? -16.617 -38.682 -24.815 1.00 32.75 110 ASN A O 1
ATOM 866 N N . GLY A 1 111 ? -16.551 -39.316 -22.740 1.00 30.39 111 GLY A N 1
ATOM 867 C CA . GLY A 1 111 ? -16.874 -39.904 -21.435 1.00 30.39 111 GLY A CA 1
ATOM 868 C C . GLY A 1 111 ? -15.860 -41.027 -21.102 1.00 30.39 111 GLY A C 1
ATOM 869 O O . GLY A 1 111 ? -15.536 -41.815 -21.976 1.00 30.39 111 GLY A O 1
ATOM 870 N N . HIS A 1 112 ? -15.417 -41.088 -19.837 1.00 34.62 112 HIS A N 1
ATOM 871 C CA . HIS A 1 112 ? -15.010 -42.268 -19.039 1.00 34.62 112 HIS A CA 1
ATOM 872 C C . HIS A 1 112 ? -13.810 -43.201 -19.393 1.00 34.62 112 HIS A C 1
ATOM 874 O O . HIS A 1 112 ? -13.637 -43.674 -20.508 1.00 34.62 112 HIS A O 1
ATOM 880 N N . THR A 1 113 ? -13.144 -43.614 -18.295 1.00 31.38 113 THR A N 1
ATOM 881 C CA . THR A 1 113 ? -12.490 -44.911 -17.951 1.00 31.38 113 THR A CA 1
ATOM 882 C C . THR A 1 113 ? -10.955 -44.993 -17.829 1.00 31.38 113 THR A C 1
ATOM 884 O O . THR A 1 113 ? -10.206 -44.809 -18.779 1.00 31.38 113 THR A O 1
ATOM 887 N N . SER A 1 114 ? -10.517 -45.337 -16.605 1.00 36.91 114 SER A N 1
ATOM 888 C CA . SER A 1 114 ? -9.282 -46.072 -16.258 1.00 36.91 114 SER A CA 1
ATOM 889 C C . SER A 1 114 ? -9.473 -47.586 -16.469 1.00 36.91 114 SER A C 1
ATOM 891 O O . SER A 1 114 ? -10.621 -48.022 -16.580 1.00 36.91 114 SER A O 1
ATOM 893 N N . PRO A 1 115 ? -8.394 -48.394 -16.518 1.00 47.50 115 PRO A N 1
ATOM 894 C CA . PRO A 1 115 ? -7.837 -49.115 -15.339 1.00 47.50 115 PRO A CA 1
ATOM 895 C C . PRO A 1 115 ? -6.277 -49.099 -15.356 1.00 47.50 115 PRO A C 1
ATOM 897 O O . PRO A 1 115 ? -5.698 -48.698 -16.354 1.00 47.50 115 PRO A O 1
ATOM 900 N N . GLY A 1 116 ? -5.454 -49.405 -14.344 1.00 30.08 116 GLY A N 1
ATOM 901 C CA . GLY A 1 116 ? -5.554 -50.218 -13.131 1.00 30.08 116 GLY A CA 1
ATOM 902 C C . GLY A 1 116 ? -4.703 -51.491 -13.289 1.00 30.08 116 GLY A C 1
ATOM 903 O O . GLY A 1 116 ? -5.194 -52.384 -13.954 1.00 30.08 116 GLY A O 1
ATOM 904 N N . GLU A 1 117 ? -3.488 -51.570 -12.704 1.00 31.30 117 GLU A N 1
ATOM 905 C CA . GLU A 1 117 ? -2.808 -52.815 -12.249 1.00 31.30 117 GLU A CA 1
ATOM 906 C C . GLU A 1 117 ? -1.474 -52.544 -11.488 1.00 31.30 117 GLU A C 1
ATOM 908 O O . GLU A 1 117 ? -0.736 -51.609 -11.785 1.00 31.30 117 GLU A O 1
ATOM 913 N N . THR A 1 118 ? -1.214 -53.354 -10.452 1.00 35.81 118 THR A N 1
ATOM 914 C CA . THR A 1 118 ? -0.035 -53.428 -9.532 1.00 35.81 118 THR A CA 1
ATOM 915 C C . THR A 1 118 ? 0.588 -54.850 -9.691 1.00 35.81 118 THR A C 1
ATOM 917 O O . THR A 1 118 ? 0.175 -55.484 -10.661 1.00 35.81 118 THR A O 1
ATOM 920 N N . PRO A 1 119 ? 1.446 -55.485 -8.831 1.00 45.62 119 PRO A N 1
ATOM 921 C CA . PRO A 1 119 ? 2.211 -55.101 -7.613 1.00 45.62 119 PRO A CA 1
ATOM 922 C C . PRO A 1 119 ? 3.648 -55.736 -7.467 1.00 45.62 119 PRO A C 1
ATOM 924 O O . PRO A 1 119 ? 4.078 -56.541 -8.285 1.00 45.62 119 PRO A O 1
ATOM 927 N N . GLY A 1 120 ? 4.356 -55.461 -6.346 1.00 28.56 120 GLY A N 1
ATOM 928 C CA . GLY A 1 120 ? 5.446 -56.304 -5.763 1.00 28.56 120 GLY A CA 1
ATOM 929 C C . GLY A 1 120 ? 6.566 -55.506 -5.042 1.00 28.56 120 GLY A C 1
ATOM 930 O O . GLY A 1 120 ? 7.311 -54.814 -5.718 1.00 28.56 120 GLY A O 1
ATOM 931 N N . LYS A 1 121 ? 6.605 -55.343 -3.696 1.00 33.28 121 LYS A N 1
ATOM 932 C CA . LYS A 1 121 ? 7.153 -56.202 -2.587 1.00 33.28 121 LYS A CA 1
ATOM 933 C C . LYS A 1 121 ? 8.705 -56.313 -2.640 1.00 33.28 121 LYS A C 1
ATOM 935 O O . LYS A 1 121 ? 9.207 -56.685 -3.683 1.00 33.28 121 LYS A O 1
ATOM 940 N N . ALA A 1 122 ? 9.548 -55.987 -1.641 1.00 29.91 122 ALA A N 1
ATOM 941 C CA . ALA A 1 122 ? 9.637 -56.357 -0.211 1.00 29.91 122 ALA A CA 1
ATOM 942 C C . ALA A 1 122 ? 10.627 -55.400 0.546 1.00 29.91 122 ALA A C 1
ATOM 944 O O . ALA A 1 122 ? 11.492 -54.821 -0.094 1.00 29.91 122 ALA A O 1
ATOM 945 N N . SER A 1 123 ? 10.406 -55.011 1.816 1.00 31.34 123 SER A N 1
ATOM 946 C CA . SER A 1 123 ? 10.878 -55.580 3.115 1.00 31.34 123 SER A CA 1
ATOM 947 C C . SER A 1 123 ? 12.315 -55.236 3.596 1.00 31.34 123 SER A C 1
ATOM 949 O O . SER A 1 123 ? 13.282 -55.619 2.952 1.00 31.34 123 SER A O 1
ATOM 951 N N . GLY A 1 124 ? 12.387 -54.627 4.803 1.00 29.33 124 GLY A N 1
ATOM 952 C CA . GLY A 1 124 ? 13.448 -54.729 5.842 1.00 29.33 124 GLY A CA 1
ATOM 953 C C . GLY A 1 124 ? 14.716 -53.882 5.630 1.00 29.33 124 GLY A C 1
ATOM 954 O O . GLY A 1 124 ? 15.131 -53.687 4.504 1.00 29.33 124 GLY A O 1
ATOM 955 N N . THR A 1 125 ? 15.443 -53.343 6.617 1.00 32.03 125 THR A N 1
ATOM 956 C CA . THR A 1 125 ? 15.515 -53.546 8.079 1.00 32.03 125 THR A CA 1
ATOM 957 C C . THR A 1 125 ? 16.417 -52.417 8.643 1.00 32.03 125 THR A C 1
ATOM 959 O O . THR A 1 125 ? 17.377 -52.041 7.978 1.00 32.03 125 THR A O 1
ATOM 962 N N . SER A 1 126 ? 16.168 -51.868 9.840 1.00 35.03 126 SER A N 1
ATOM 963 C CA . SER A 1 126 ? 17.184 -51.113 10.629 1.00 35.03 126 SER A CA 1
ATOM 964 C C . SER A 1 126 ? 17.980 -52.096 11.515 1.00 35.03 126 SER A C 1
ATOM 966 O O . SER A 1 126 ? 17.455 -53.194 11.722 1.00 35.03 126 SER A O 1
ATOM 968 N N . PRO A 1 127 ? 19.183 -51.776 12.067 1.00 44.16 127 PRO A N 1
ATOM 969 C CA . PRO A 1 127 ? 19.262 -50.959 13.302 1.00 44.16 127 PRO A CA 1
ATOM 970 C C . PRO A 1 127 ? 20.582 -50.169 13.613 1.00 44.16 127 PRO A C 1
ATOM 972 O O . PRO A 1 127 ? 21.674 -50.554 13.225 1.00 44.16 127 PRO A O 1
ATOM 975 N N . ALA A 1 128 ? 20.422 -49.115 14.438 1.00 30.97 128 ALA A N 1
ATOM 976 C CA . ALA A 1 128 ? 21.186 -48.697 15.646 1.00 30.97 128 ALA A CA 1
ATOM 977 C C . ALA A 1 128 ? 22.660 -48.153 15.678 1.00 30.97 128 ALA A C 1
ATOM 979 O O . ALA A 1 128 ? 23.607 -48.846 15.341 1.00 30.97 128 ALA A O 1
ATOM 980 N N . LYS A 1 129 ? 22.773 -46.988 16.373 1.00 29.00 129 LYS A N 1
ATOM 981 C CA . LYS A 1 129 ? 23.682 -46.551 17.492 1.00 29.00 129 LYS A CA 1
ATOM 982 C C . LYS A 1 129 ? 25.149 -46.054 17.285 1.00 29.00 129 LYS A C 1
ATOM 984 O O . LYS A 1 129 ? 26.044 -46.874 17.175 1.00 29.00 129 LYS A O 1
ATOM 989 N N . SER A 1 130 ? 25.318 -44.716 17.447 1.00 29.73 130 SER A N 1
ATOM 990 C CA . SER A 1 130 ? 26.190 -43.871 18.353 1.00 29.73 130 SER A CA 1
ATOM 991 C C . SER A 1 130 ? 27.720 -44.128 18.526 1.00 29.73 130 SER A C 1
ATOM 993 O O . SER A 1 130 ? 28.153 -45.186 18.091 1.00 29.73 130 SER A O 1
ATOM 995 N N . PRO A 1 131 ? 28.551 -43.294 19.246 1.00 44.16 131 PRO A N 1
ATOM 996 C CA . PRO A 1 131 ? 28.400 -41.945 19.889 1.00 44.16 131 PRO A CA 1
ATOM 997 C C . PRO A 1 131 ? 29.599 -40.920 19.736 1.00 44.16 131 PRO A C 1
ATOM 999 O O . PRO A 1 131 ? 30.643 -41.302 19.230 1.00 44.16 131 PRO A O 1
ATOM 1002 N N . SER A 1 132 ? 29.436 -39.677 20.276 1.00 29.47 132 SER A N 1
ATOM 1003 C CA . SER A 1 132 ? 30.418 -38.684 20.866 1.00 29.47 132 SER A CA 1
ATOM 1004 C C . SER A 1 132 ? 31.676 -38.215 20.070 1.00 29.47 132 SER A C 1
ATOM 1006 O O . SER A 1 132 ? 32.185 -38.965 19.263 1.00 29.47 132 SER A O 1
ATOM 1008 N N . GLU A 1 133 ? 32.314 -37.030 20.194 1.00 28.52 133 GLU A N 1
ATOM 1009 C CA . GLU A 1 133 ? 32.358 -35.909 21.162 1.00 28.52 133 GLU A CA 1
ATOM 1010 C C . GLU A 1 133 ? 33.113 -34.668 20.570 1.00 28.52 133 GLU A C 1
ATOM 1012 O O . GLU A 1 133 ? 34.030 -34.816 19.773 1.00 28.52 133 GLU A O 1
ATOM 1017 N N . ALA A 1 134 ? 32.714 -33.462 21.008 1.00 27.44 134 ALA A N 1
ATOM 1018 C CA . ALA A 1 134 ? 33.496 -32.289 21.470 1.00 27.44 134 ALA A CA 1
ATOM 1019 C C . ALA A 1 134 ? 34.716 -31.635 20.729 1.00 27.44 134 ALA A C 1
ATOM 1021 O O . ALA A 1 134 ? 35.792 -32.204 20.632 1.00 27.44 134 ALA A O 1
ATOM 1022 N N . ARG A 1 135 ? 34.557 -30.305 20.511 1.00 28.67 135 ARG A N 1
ATOM 1023 C CA . ARG A 1 135 ? 35.443 -29.150 20.865 1.00 28.67 135 ARG A CA 1
ATOM 1024 C C . ARG A 1 135 ? 36.746 -28.865 20.074 1.00 28.67 135 ARG A C 1
ATOM 1026 O O . ARG A 1 135 ? 37.651 -29.673 20.066 1.00 28.67 135 ARG A O 1
ATOM 1033 N N . GLU A 1 136 ? 36.839 -27.618 19.568 1.00 26.89 136 GLU A N 1
ATOM 1034 C CA . GLU A 1 136 ? 37.944 -26.608 19.633 1.00 26.89 136 GLU A CA 1
ATOM 1035 C C . GLU A 1 136 ? 37.868 -25.662 18.407 1.00 26.89 136 GLU A C 1
ATOM 1037 O O . GLU A 1 136 ? 37.899 -26.099 17.266 1.00 26.89 136 GLU A O 1
ATOM 1042 N N . LYS A 1 137 ? 37.399 -24.412 18.565 1.00 31.66 137 LYS A N 1
ATOM 1043 C CA . LYS A 1 137 ? 38.173 -23.156 18.729 1.00 31.66 137 LYS A CA 1
ATOM 1044 C C . LYS A 1 137 ? 39.300 -22.966 17.705 1.00 31.66 137 LYS A C 1
ATOM 1046 O O . LYS A 1 137 ? 40.254 -23.717 17.765 1.00 31.66 137 LYS A O 1
ATOM 1051 N N . LEU A 1 138 ? 39.224 -21.892 16.904 1.00 29.22 138 LEU A N 1
ATOM 1052 C CA . LEU A 1 138 ? 40.318 -20.958 16.558 1.00 29.22 138 LEU A CA 1
ATOM 1053 C C . LEU A 1 138 ? 39.753 -19.755 15.756 1.00 29.22 138 LEU A C 1
ATOM 1055 O O . LEU A 1 138 ? 38.945 -19.929 14.847 1.00 29.22 138 LEU A O 1
ATOM 1059 N N . SER A 1 139 ? 40.149 -18.542 16.157 1.00 34.69 139 SER A N 1
ATOM 1060 C CA . SER A 1 139 ? 39.821 -17.225 15.566 1.00 34.69 139 SER A CA 1
ATOM 1061 C C . SER A 1 139 ? 40.637 -16.928 14.288 1.00 34.69 139 SER A C 1
ATOM 1063 O O . SER A 1 139 ? 41.508 -17.729 13.944 1.00 34.69 139 SER A O 1
ATOM 1065 N N . PRO A 1 140 ? 40.426 -15.778 13.602 1.00 35.47 140 PRO A N 1
ATOM 1066 C CA . PRO A 1 140 ? 41.234 -14.577 13.911 1.00 35.47 140 PRO A CA 1
ATOM 1067 C C . PRO A 1 140 ? 40.503 -13.203 13.828 1.00 35.47 140 PRO A C 1
ATOM 1069 O O . PRO A 1 140 ? 39.461 -13.056 13.198 1.00 35.47 140 PRO A O 1
ATOM 1072 N N . LEU A 1 141 ? 41.090 -12.210 14.513 1.00 28.98 141 LEU A N 1
ATOM 1073 C CA . LEU A 1 141 ? 40.826 -10.746 14.583 1.00 28.98 141 LEU A CA 1
ATOM 1074 C C . LEU A 1 141 ? 41.444 -9.972 13.363 1.00 28.98 141 LEU A C 1
ATOM 1076 O O . LEU A 1 141 ? 42.105 -10.645 12.573 1.00 28.98 141 LEU A O 1
ATOM 1080 N N . PRO A 1 142 ? 41.518 -8.604 13.286 1.00 44.12 142 PRO A N 1
ATOM 1081 C CA . PRO A 1 142 ? 40.566 -7.485 13.548 1.00 44.12 142 PRO A CA 1
ATOM 1082 C C . PRO A 1 142 ? 40.571 -6.323 12.474 1.00 44.12 142 PRO A C 1
ATOM 1084 O O . PRO A 1 142 ? 41.339 -6.362 11.521 1.00 44.12 142 PRO A O 1
ATOM 1087 N N . VAL A 1 143 ? 39.808 -5.230 12.748 1.00 26.70 143 VAL A N 1
ATOM 1088 C CA . VAL A 1 143 ? 39.910 -3.801 12.266 1.00 26.70 143 VAL A CA 1
ATOM 1089 C C . VAL A 1 1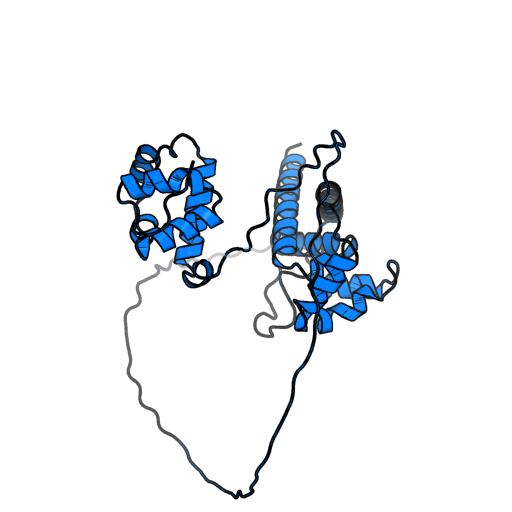43 ? 39.287 -3.506 10.875 1.00 26.70 143 VAL A C 1
ATOM 1091 O O . VAL A 1 143 ? 39.550 -4.225 9.926 1.00 26.70 143 VAL A O 1
ATOM 1094 N N . ILE A 1 144 ? 38.376 -2.534 10.660 1.00 29.98 144 ILE A N 1
ATOM 1095 C CA . ILE A 1 144 ? 38.482 -1.061 10.806 1.00 29.98 144 ILE A CA 1
ATOM 1096 C C . ILE A 1 144 ? 37.124 -0.424 11.200 1.00 29.98 144 ILE A C 1
ATOM 1098 O O . ILE A 1 144 ? 36.094 -0.712 10.597 1.00 29.98 144 ILE A O 1
ATOM 1102 N N . HIS A 1 145 ? 37.161 0.480 12.189 1.00 26.08 145 HIS A N 1
ATOM 1103 C CA . HIS A 1 145 ? 36.083 1.340 12.706 1.00 26.08 145 HIS A CA 1
ATOM 1104 C C . HIS A 1 145 ? 36.490 2.806 12.486 1.00 26.08 145 HIS A C 1
ATOM 1106 O O . HIS A 1 145 ? 37.563 3.192 12.941 1.00 26.08 145 HIS A O 1
ATOM 1112 N N . TRP A 1 146 ? 35.647 3.618 11.845 1.00 29.92 146 TRP A N 1
ATOM 1113 C CA . TRP A 1 146 ? 35.708 5.093 11.810 1.00 29.92 146 TRP A CA 1
ATOM 1114 C C . TRP A 1 146 ? 34.288 5.567 12.173 1.00 29.92 146 TRP A C 1
ATOM 1116 O O . TRP A 1 146 ? 33.345 5.086 11.558 1.00 29.92 146 TRP A O 1
ATOM 1126 N N . GLY A 1 147 ? 33.977 6.434 13.130 1.00 26.83 147 GLY A N 1
ATOM 1127 C CA . GLY A 1 147 ? 34.714 7.331 14.013 1.00 26.83 147 GLY A CA 1
ATOM 1128 C C . GLY A 1 147 ? 33.701 8.421 14.401 1.00 26.83 147 GLY A C 1
ATOM 1129 O O . GLY A 1 147 ? 33.178 9.100 13.523 1.00 26.83 147 GLY A O 1
ATOM 1130 N N . ASN A 1 148 ? 33.364 8.524 15.685 1.00 28.97 148 ASN A N 1
ATOM 1131 C CA . ASN A 1 148 ? 32.475 9.536 16.269 1.00 28.97 148 ASN A CA 1
ATOM 1132 C C . ASN A 1 148 ? 33.352 10.594 16.967 1.00 28.97 148 ASN A C 1
ATOM 1134 O O . ASN A 1 148 ? 34.359 10.187 17.549 1.00 28.97 148 ASN A O 1
ATOM 1138 N N . PRO A 1 149 ? 33.017 11.897 16.989 1.00 38.62 149 PRO A N 1
ATOM 1139 C CA . PRO A 1 149 ? 33.611 12.813 17.950 1.00 38.62 149 PRO A CA 1
ATOM 1140 C C . PRO A 1 149 ? 32.692 12.985 19.166 1.00 38.62 149 PRO A C 1
ATOM 1142 O O . PRO A 1 149 ? 31.501 13.273 19.043 1.00 38.62 149 PRO A O 1
ATOM 1145 N N . GLU A 1 150 ? 33.278 12.773 20.340 1.00 27.92 150 GLU A N 1
ATOM 1146 C CA . GLU A 1 150 ? 32.757 13.146 21.653 1.00 27.92 150 GLU A CA 1
ATOM 1147 C C . GLU A 1 150 ? 32.776 14.670 21.844 1.00 27.92 150 GLU A C 1
ATOM 1149 O O . GLU A 1 150 ? 33.659 15.377 21.355 1.00 27.92 150 GLU A O 1
ATOM 1154 N N . SER A 1 151 ? 31.816 15.175 22.612 1.00 31.22 151 SER A N 1
ATOM 1155 C CA . SER A 1 151 ? 31.967 16.391 23.409 1.00 31.22 151 SER A CA 1
ATOM 1156 C C . SER A 1 151 ? 31.128 16.200 24.668 1.00 31.22 151 SER A C 1
ATOM 1158 O O . SER A 1 151 ? 29.901 16.132 24.602 1.00 31.22 151 SER A O 1
ATOM 1160 N N . GLU A 1 152 ? 31.818 16.025 25.789 1.00 34.47 152 GLU A N 1
ATOM 1161 C CA . GLU A 1 152 ? 31.280 16.117 27.142 1.00 34.47 152 GLU A CA 1
ATOM 1162 C C . GLU A 1 152 ? 31.236 17.597 27.548 1.00 34.47 152 GLU A C 1
ATOM 1164 O O . GLU A 1 152 ? 32.200 18.311 27.292 1.00 34.47 152 GLU A O 1
ATOM 1169 N N . GLU A 1 153 ? 30.157 18.049 28.192 1.00 33.53 153 GLU A N 1
ATOM 1170 C CA . GLU A 1 153 ? 30.253 18.897 29.389 1.00 33.53 153 GLU A CA 1
ATOM 1171 C C . GLU A 1 153 ? 28.940 18.904 30.193 1.00 33.53 153 GLU A C 1
ATOM 1173 O O . GLU A 1 153 ? 27.837 18.736 29.669 1.00 33.53 153 GLU A O 1
ATOM 1178 N N . GLU A 1 154 ? 29.146 19.037 31.502 1.00 34.22 154 GLU A N 1
ATOM 1179 C CA . GLU A 1 154 ? 28.238 18.996 32.645 1.00 34.22 154 GLU A CA 1
ATOM 1180 C C . GLU A 1 154 ? 27.105 20.038 32.662 1.00 34.22 154 GLU A C 1
ATOM 1182 O O . GLU A 1 154 ? 27.178 21.100 32.052 1.00 34.22 154 GLU A O 1
ATOM 1187 N N . GLY A 1 155 ? 26.126 19.796 33.545 1.00 27.14 155 GLY A N 1
ATOM 1188 C CA . GLY A 1 155 ? 25.450 20.882 34.265 1.00 27.14 155 GLY A CA 1
ATOM 1189 C C . GLY A 1 155 ? 23.958 20.656 34.472 1.00 27.14 155 GLY A C 1
ATOM 1190 O O . GLY A 1 155 ? 23.154 20.890 33.577 1.00 27.14 155 GLY A O 1
ATOM 1191 N N . GLY A 1 156 ? 23.575 20.195 35.665 1.00 28.81 156 GLY A N 1
ATOM 1192 C CA . GLY A 1 156 ? 22.186 19.902 36.022 1.00 28.81 156 GLY A CA 1
ATOM 1193 C C . GLY A 1 156 ? 21.320 21.116 36.375 1.00 28.81 156 GLY A C 1
ATOM 1194 O O . GLY A 1 156 ? 21.829 22.188 36.678 1.00 28.81 156 GLY A O 1
ATOM 1195 N N . ALA A 1 157 ? 20.001 20.896 36.415 1.00 31.66 157 ALA A N 1
ATOM 1196 C CA . ALA A 1 157 ? 19.066 21.464 37.396 1.00 31.66 157 ALA A CA 1
ATOM 1197 C C . ALA A 1 157 ? 17.651 20.865 37.219 1.00 31.66 157 ALA A C 1
ATOM 1199 O O . ALA A 1 157 ? 17.057 20.898 36.147 1.00 31.66 157 ALA A O 1
ATOM 1200 N N . SER A 1 158 ? 17.132 20.333 38.323 1.00 30.34 158 SER A N 1
ATOM 1201 C CA . SER A 1 158 ? 15.747 19.961 38.668 1.00 30.34 158 SER A CA 1
ATOM 1202 C C . SER A 1 158 ? 14.721 21.084 38.400 1.00 30.34 158 SER A C 1
ATOM 1204 O O . SER A 1 158 ? 14.989 22.215 38.794 1.00 30.34 158 SER A O 1
ATOM 1206 N N . SER A 1 159 ? 13.566 20.883 37.740 1.00 37.66 159 SER A N 1
ATOM 1207 C CA . SER A 1 159 ? 12.238 20.399 38.236 1.00 37.66 159 SER A CA 1
ATOM 1208 C C . SER A 1 159 ? 11.132 21.263 37.560 1.00 37.66 159 SER A C 1
ATOM 1210 O O . SER A 1 159 ? 11.490 22.316 37.035 1.00 37.66 159 SER A O 1
ATOM 1212 N N . PRO A 1 160 ? 9.804 21.011 37.685 1.00 45.03 160 PRO A N 1
ATOM 1213 C CA . PRO A 1 160 ? 9.048 19.765 37.884 1.00 45.03 160 PRO A CA 1
ATOM 1214 C C . PRO A 1 160 ? 7.873 19.581 36.872 1.00 45.03 160 PRO A C 1
ATOM 1216 O O . PRO A 1 160 ? 7.418 20.530 36.248 1.00 45.03 160 PRO A O 1
ATOM 1219 N N . SER A 1 161 ? 7.318 18.362 36.826 1.00 34.97 161 SER A N 1
ATOM 1220 C CA . SER A 1 161 ? 5.921 18.025 36.467 1.00 34.97 161 SER A CA 1
ATOM 1221 C C . SER A 1 161 ? 5.368 18.402 35.083 1.00 34.97 161 SER A C 1
ATOM 1223 O O . SER A 1 161 ? 4.921 19.520 34.902 1.00 34.97 161 SER A O 1
ATOM 1225 N N . GLU A 1 162 ? 5.198 17.404 34.205 1.00 32.28 162 GLU A N 1
ATOM 1226 C CA . GLU A 1 162 ? 3.873 16.906 33.778 1.00 32.28 162 GLU A CA 1
ATOM 1227 C C . GLU A 1 162 ? 4.010 15.419 33.396 1.00 32.28 162 GLU A C 1
ATOM 1229 O O . GLU A 1 162 ? 4.750 15.040 32.490 1.00 32.28 162 GLU A O 1
ATOM 1234 N N . HIS A 1 163 ? 3.330 14.544 34.135 1.00 38.84 163 HIS A N 1
ATOM 1235 C CA . HIS A 1 163 ? 3.158 13.145 33.750 1.00 38.84 163 HIS A CA 1
ATOM 1236 C C . HIS A 1 163 ? 2.267 13.060 32.500 1.00 38.84 163 HIS A C 1
ATOM 1238 O O . HIS A 1 163 ? 1.253 13.751 32.438 1.00 38.84 163 HIS A O 1
ATOM 1244 N N . PRO A 1 164 ? 2.503 12.071 31.622 1.00 43.88 164 PRO A N 1
ATOM 1245 C CA . PRO A 1 164 ? 1.368 11.285 31.162 1.00 43.88 164 PRO A CA 1
ATOM 1246 C C . PRO A 1 164 ? 1.621 9.809 31.464 1.00 43.88 164 PRO A C 1
ATOM 1248 O O . PRO A 1 164 ? 2.064 9.017 30.634 1.00 43.88 164 PRO A O 1
ATOM 1251 N N . SER A 1 165 ? 1.290 9.412 32.687 1.00 42.88 165 SER A N 1
ATOM 1252 C CA . SER A 1 165 ? 0.990 8.021 33.004 1.00 42.88 165 SER A CA 1
ATOM 1253 C C . SER A 1 165 ? -0.343 7.644 32.340 1.00 42.88 165 SER A C 1
ATOM 1255 O O . SER A 1 165 ? -1.390 7.807 32.961 1.00 42.88 165 SER A O 1
ATOM 1257 N N . SER A 1 166 ? -0.319 7.243 31.057 1.00 42.06 166 SER A N 1
ATOM 1258 C CA . SER A 1 166 ? -1.337 6.404 30.362 1.00 42.06 166 SER A CA 1
ATOM 1259 C C . SER A 1 166 ? -1.169 6.341 28.823 1.00 42.06 166 SER A C 1
ATOM 1261 O O . SER A 1 166 ? -2.146 6.245 28.085 1.00 42.06 166 SER A O 1
ATOM 1263 N N . ALA A 1 167 ? 0.055 6.349 28.288 1.00 46.38 167 ALA A N 1
ATOM 1264 C CA . ALA A 1 167 ? 0.290 6.312 26.835 1.00 46.38 167 ALA A CA 1
ATOM 1265 C C . ALA A 1 167 ? 0.201 4.899 26.199 1.00 46.38 167 ALA A C 1
ATOM 1267 O O . ALA A 1 167 ? 1.070 4.511 25.425 1.00 46.38 167 ALA A O 1
ATOM 1268 N N . GLU A 1 168 ? -0.840 4.117 26.506 1.00 59.84 168 GLU A N 1
ATOM 1269 C CA . GLU A 1 168 ? -1.115 2.831 25.824 1.00 59.84 168 GLU A CA 1
ATOM 1270 C C . GLU A 1 168 ? -2.380 2.852 24.956 1.00 59.84 168 GLU A C 1
ATOM 1272 O O . GLU A 1 168 ? -2.613 1.933 24.168 1.00 59.84 168 GLU A O 1
ATOM 1277 N N . ARG A 1 169 ? -3.206 3.897 25.063 1.00 71.38 169 ARG A N 1
ATOM 1278 C CA . ARG A 1 169 ? -4.445 4.021 24.292 1.00 71.38 169 ARG A CA 1
ATOM 1279 C C . ARG A 1 169 ? -4.381 5.198 23.336 1.00 71.38 169 ARG A C 1
ATOM 1281 O O . ARG A 1 169 ? -3.950 6.287 23.698 1.00 71.38 169 ARG A O 1
ATOM 1288 N N . LEU A 1 170 ? -4.832 4.949 22.109 1.00 81.81 170 LEU A N 1
ATOM 1289 C CA . LEU A 1 170 ? -5.140 6.009 21.161 1.00 81.81 170 LEU A CA 1
ATOM 1290 C C . LEU A 1 170 ? -6.212 6.918 21.758 1.00 81.81 170 LEU A C 1
ATOM 1292 O O . LEU A 1 170 ? -7.147 6.441 22.405 1.00 81.81 170 LEU A O 1
ATOM 1296 N N . ASP A 1 171 ? -6.070 8.211 21.498 1.00 87.62 171 ASP A N 1
ATOM 1297 C CA . ASP A 1 171 ? -7.073 9.203 21.851 1.00 87.62 171 ASP A CA 1
ATOM 1298 C C . ASP A 1 171 ? -8.448 8.820 21.253 1.00 87.62 171 ASP A C 1
ATOM 1300 O O . ASP A 1 171 ? -8.511 8.438 20.076 1.00 87.62 171 ASP A O 1
ATOM 1304 N N . PRO A 1 172 ? -9.551 8.867 22.027 1.00 89.06 172 PRO A N 1
ATOM 1305 C CA . PRO A 1 172 ? -10.877 8.467 21.555 1.00 89.06 172 PRO A CA 1
ATOM 1306 C C . PRO A 1 172 ? -11.341 9.215 20.301 1.00 89.06 172 PRO A C 1
ATOM 1308 O O . PRO A 1 172 ? -12.042 8.623 19.477 1.00 89.06 172 PRO A O 1
ATOM 1311 N N . GLU A 1 173 ? -10.940 10.475 20.107 1.00 88.94 173 GLU A N 1
ATOM 1312 C CA . GLU A 1 173 ? -11.291 11.227 18.900 1.00 88.94 173 GLU A CA 1
ATOM 1313 C C . GLU A 1 173 ? -10.583 10.652 17.665 1.00 88.94 173 GLU A C 1
ATOM 1315 O O . GLU A 1 173 ? -11.188 10.489 16.600 1.00 88.94 173 GLU A O 1
ATOM 1320 N N . LEU A 1 174 ? -9.312 10.270 17.814 1.00 90.25 174 LEU A N 1
ATOM 1321 C CA . LEU A 1 174 ? -8.556 9.594 16.764 1.00 90.25 174 LEU A CA 1
ATOM 1322 C C . LEU A 1 174 ? -9.131 8.206 16.452 1.00 90.25 174 LEU A C 1
ATOM 1324 O O . LEU A 1 174 ? -9.247 7.848 15.280 1.00 90.25 174 LEU A O 1
ATOM 1328 N N . VAL A 1 175 ? -9.536 7.441 17.471 1.00 92.81 175 VAL A N 1
ATOM 1329 C CA . VAL A 1 175 ? -10.208 6.140 17.283 1.00 92.81 175 VAL A CA 1
ATOM 1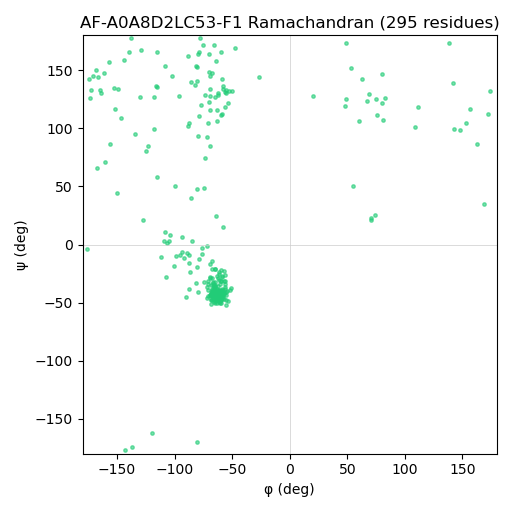330 C C . VAL A 1 175 ? -11.486 6.309 16.461 1.00 92.81 175 VAL A C 1
ATOM 1332 O O . VAL A 1 175 ? -11.701 5.568 15.499 1.00 92.81 175 VAL A O 1
ATOM 1335 N N . GLN A 1 176 ? -12.298 7.317 16.783 1.00 92.81 176 GLN A N 1
ATOM 1336 C CA . GLN A 1 176 ? -13.517 7.627 16.041 1.00 92.81 176 GLN A CA 1
ATOM 1337 C C . GLN A 1 176 ? -13.211 8.007 14.583 1.00 92.81 176 GLN A C 1
ATOM 1339 O O . GLN A 1 176 ? -13.817 7.459 13.660 1.00 92.81 176 GLN A O 1
ATOM 1344 N N . ALA A 1 177 ? -12.217 8.868 14.348 1.00 92.06 177 ALA A N 1
ATOM 1345 C CA . ALA A 1 177 ? -11.804 9.256 12.998 1.00 92.06 177 ALA A CA 1
ATOM 1346 C C . ALA A 1 177 ? -11.300 8.060 12.164 1.00 92.06 177 ALA A C 1
ATOM 1348 O O . ALA A 1 177 ? -11.582 7.960 10.966 1.00 92.06 177 ALA A O 1
ATOM 1349 N N . VAL A 1 178 ? -10.564 7.135 12.789 1.00 95.12 178 VAL A N 1
ATOM 1350 C CA . VAL A 1 178 ? -10.102 5.888 12.161 1.00 95.12 178 VAL A CA 1
ATOM 1351 C C . VAL A 1 178 ? -11.284 4.981 11.811 1.00 95.12 178 VAL A C 1
ATOM 1353 O O . VAL A 1 178 ? -11.337 4.457 10.695 1.00 95.12 178 VAL A O 1
ATOM 1356 N N . ALA A 1 179 ? -12.249 4.820 12.719 1.00 94.50 179 ALA A N 1
ATOM 1357 C CA . ALA A 1 179 ? -13.448 4.019 12.482 1.00 94.50 179 ALA A CA 1
ATOM 1358 C C . ALA A 1 179 ? -14.281 4.570 11.309 1.00 94.50 179 ALA A C 1
ATOM 1360 O O . ALA A 1 179 ? -14.652 3.819 10.404 1.00 94.50 179 ALA A O 1
ATOM 1361 N N . GLU A 1 180 ? -14.492 5.886 11.262 1.00 93.62 180 GLU A N 1
ATOM 1362 C CA . GLU A 1 180 ? -15.186 6.561 10.158 1.00 93.62 180 GLU A CA 1
ATOM 1363 C C . GLU A 1 180 ? -14.438 6.423 8.825 1.00 93.62 180 GLU A C 1
ATOM 1365 O O . GLU A 1 180 ? -15.052 6.244 7.766 1.00 93.62 180 GLU A O 1
ATOM 1370 N N . GLY A 1 181 ? -13.103 6.481 8.864 1.00 92.12 181 GLY A N 1
ATOM 1371 C CA . GLY A 1 181 ? -12.250 6.226 7.706 1.00 92.12 181 GLY A CA 1
ATOM 1372 C C . GLY A 1 181 ? -12.398 4.806 7.167 1.00 92.12 181 GLY A C 1
ATOM 1373 O O . GLY A 1 181 ? -12.588 4.621 5.962 1.00 92.12 181 GLY A O 1
ATOM 1374 N N . ALA A 1 182 ? -12.393 3.812 8.056 1.00 94.25 182 ALA A N 1
ATOM 1375 C CA . ALA A 1 182 ? -12.615 2.417 7.692 1.00 94.25 182 ALA A CA 1
ATOM 1376 C C . ALA A 1 182 ? -14.009 2.202 7.074 1.00 94.25 182 ALA A C 1
ATOM 1378 O O . ALA A 1 182 ? -14.123 1.551 6.033 1.00 94.25 182 ALA A O 1
ATOM 1379 N N . ASP A 1 183 ? -15.056 2.807 7.646 1.00 92.31 183 ASP A N 1
ATOM 1380 C CA . ASP A 1 183 ? -16.424 2.752 7.111 1.00 92.31 183 ASP A CA 1
ATOM 1381 C C . ASP A 1 183 ? -16.552 3.363 5.717 1.00 92.31 183 ASP A C 1
ATOM 1383 O O . ASP A 1 183 ? -17.261 2.837 4.855 1.00 92.31 183 ASP A O 1
ATOM 1387 N N . ARG A 1 184 ? -15.902 4.505 5.484 1.00 92.06 184 ARG A N 1
ATOM 1388 C CA . ARG A 1 184 ? -15.913 5.181 4.182 1.00 92.06 184 ARG A CA 1
ATOM 1389 C C . ARG A 1 184 ? -15.230 4.331 3.110 1.00 92.06 184 ARG A C 1
ATOM 1391 O O . ARG A 1 184 ? -15.757 4.207 2.002 1.00 92.06 184 ARG A O 1
ATOM 1398 N N . LEU A 1 185 ? -14.081 3.738 3.435 1.00 88.31 185 LEU A N 1
ATOM 1399 C CA . LEU A 1 185 ? -13.341 2.901 2.491 1.00 88.31 185 LEU A CA 1
ATOM 1400 C C . LEU A 1 185 ? -14.078 1.596 2.195 1.00 88.31 185 LEU A C 1
ATOM 1402 O O . LEU A 1 185 ? -14.225 1.244 1.028 1.00 88.31 185 LEU A O 1
ATOM 1406 N N . LEU A 1 186 ? -14.635 0.931 3.210 1.00 86.31 186 LEU A N 1
ATOM 1407 C CA . LEU A 1 186 ? -15.413 -0.291 3.000 1.00 86.31 186 LEU A CA 1
ATOM 1408 C C . LEU A 1 186 ? -16.690 -0.052 2.192 1.00 86.31 186 LEU A C 1
ATOM 1410 O O . LEU A 1 186 ? -17.031 -0.884 1.361 1.00 86.31 186 LEU A O 1
ATOM 1414 N N . ARG A 1 187 ? -17.366 1.093 2.359 1.00 84.00 187 ARG A N 1
ATOM 1415 C CA . ARG A 1 187 ? -18.518 1.464 1.514 1.00 84.00 187 ARG A CA 1
ATOM 1416 C C . ARG A 1 187 ? -18.162 1.616 0.035 1.00 84.00 187 ARG A C 1
ATOM 1418 O O . ARG A 1 187 ? -19.030 1.459 -0.816 1.00 84.00 187 ARG A O 1
ATOM 1425 N N . SER A 1 188 ? -16.902 1.919 -0.263 1.00 75.12 188 SER A N 1
ATOM 1426 C CA . SER A 1 188 ? -16.408 2.108 -1.629 1.00 75.12 188 SER A CA 1
ATOM 1427 C C . SER A 1 188 ? -15.920 0.802 -2.271 1.00 75.12 188 SER A C 1
ATOM 1429 O O . SER A 1 188 ? -15.617 0.787 -3.463 1.00 75.12 188 SER A O 1
ATOM 1431 N N . CYS A 1 189 ? -15.847 -0.297 -1.508 1.00 62.69 189 CYS A N 1
ATOM 1432 C CA . CYS A 1 189 ? -15.327 -1.583 -1.964 1.00 62.69 189 CYS A CA 1
ATOM 1433 C C . CYS A 1 189 ? -16.417 -2.671 -1.946 1.00 62.69 189 CYS A C 1
ATOM 1435 O O . CYS A 1 189 ? -17.158 -2.792 -0.971 1.00 62.69 189 CYS A O 1
ATOM 1437 N N . PRO A 1 190 ? -16.517 -3.515 -2.990 1.00 63.28 190 PRO A N 1
ATOM 1438 C CA . PRO A 1 190 ? -17.425 -4.654 -2.967 1.00 63.28 190 PRO A CA 1
ATOM 1439 C C . PRO A 1 190 ? -16.989 -5.652 -1.886 1.00 63.28 190 PRO A C 1
ATOM 1441 O O . PRO A 1 190 ? -15.838 -6.085 -1.843 1.00 63.28 190 PRO A O 1
ATOM 1444 N N . ARG A 1 191 ? -17.920 -6.018 -1.000 1.00 66.44 191 ARG A N 1
ATOM 1445 C CA . ARG A 1 191 ? -17.677 -6.995 0.066 1.00 66.44 191 ARG A CA 1
ATOM 1446 C C . ARG A 1 191 ? -17.616 -8.397 -0.537 1.00 66.44 191 ARG A C 1
ATOM 1448 O O . ARG A 1 191 ? -18.529 -8.797 -1.260 1.00 66.44 191 ARG A O 1
ATOM 1455 N N . GLY A 1 192 ? -16.558 -9.141 -0.223 1.00 64.56 192 GLY A N 1
ATOM 1456 C CA . GLY A 1 192 ? -16.408 -10.516 -0.688 1.00 64.56 192 GLY A CA 1
ATOM 1457 C C . GLY A 1 192 ? -17.524 -11.412 -0.149 1.00 64.56 192 GLY A C 1
ATOM 1458 O O . GLY A 1 192 ? -17.837 -11.391 1.043 1.00 64.56 192 GLY A O 1
ATOM 1459 N N . GLY A 1 193 ? -18.161 -12.182 -1.032 1.00 75.19 193 GLY A N 1
ATOM 1460 C CA . GLY A 1 193 ? -19.250 -13.090 -0.661 1.00 75.19 193 GLY A CA 1
ATOM 1461 C C . GLY A 1 193 ? -18.756 -14.359 0.045 1.00 75.19 193 GLY A C 1
ATOM 1462 O O . GLY A 1 193 ? -17.565 -14.675 0.055 1.00 75.19 193 GLY A O 1
ATOM 1463 N N . GLU A 1 194 ? -19.677 -15.168 0.577 1.00 77.88 194 GLU A N 1
ATOM 1464 C CA . GLU A 1 194 ? -19.313 -16.414 1.274 1.00 77.88 194 GLU A CA 1
ATOM 1465 C C . GLU A 1 194 ? -18.493 -17.394 0.416 1.00 77.88 194 GLU A C 1
ATOM 1467 O O . GLU A 1 194 ? -17.663 -18.147 0.924 1.00 77.88 194 GLU A O 1
ATOM 1472 N N . THR A 1 195 ? -18.719 -17.408 -0.899 1.00 77.31 195 THR A N 1
ATOM 1473 C CA . THR A 1 195 ? -17.985 -18.268 -1.840 1.00 77.31 195 THR A CA 1
ATOM 1474 C C . THR A 1 195 ? -16.518 -17.864 -1.956 1.00 77.31 195 THR A C 1
ATOM 1476 O O . THR A 1 195 ? -15.637 -18.728 -2.015 1.00 77.31 195 THR A O 1
ATOM 1479 N N . GLU A 1 196 ? -16.240 -16.563 -1.930 1.00 81.50 196 GLU A N 1
ATOM 1480 C CA . GLU A 1 196 ? -14.880 -16.036 -1.912 1.00 81.50 196 GLU A CA 1
ATOM 1481 C C . GLU A 1 196 ? -14.203 -16.359 -0.580 1.00 81.50 196 GLU A C 1
ATOM 1483 O O . GLU A 1 196 ? -13.092 -16.887 -0.569 1.00 81.50 196 GLU A O 1
ATOM 1488 N N . LEU A 1 197 ? -14.914 -16.181 0.538 1.00 83.38 197 LEU A N 1
ATOM 1489 C CA . LEU A 1 197 ? -14.421 -16.555 1.863 1.00 83.38 197 LEU A CA 1
ATOM 1490 C C . LEU A 1 197 ? -14.050 -18.046 1.942 1.00 83.38 197 LEU A C 1
ATOM 1492 O O . LEU A 1 197 ? -12.953 -18.393 2.387 1.00 83.38 197 LEU A O 1
ATOM 1496 N N . ARG A 1 198 ? -14.915 -18.942 1.448 1.00 83.69 198 ARG A N 1
ATOM 1497 C CA . ARG A 1 198 ? -14.624 -20.386 1.377 1.00 83.69 198 ARG A CA 1
ATOM 1498 C C . ARG A 1 198 ? -13.375 -20.676 0.542 1.00 83.69 198 ARG A C 1
ATOM 1500 O O . ARG A 1 198 ? -12.588 -21.553 0.898 1.00 83.69 198 ARG A O 1
ATOM 1507 N N . SER A 1 199 ? -13.179 -19.943 -0.550 1.00 86.12 199 SER A N 1
ATOM 1508 C CA . SER A 1 199 ? -12.008 -20.082 -1.423 1.00 86.12 199 SER A CA 1
ATOM 1509 C C . SER A 1 199 ? -10.729 -19.583 -0.740 1.00 86.12 199 SER A C 1
ATOM 1511 O O . SER A 1 199 ? -9.720 -20.289 -0.734 1.00 86.12 199 SER A O 1
ATOM 1513 N N . LEU A 1 200 ? -10.790 -18.433 -0.060 1.00 85.19 200 LEU A N 1
ATOM 1514 C CA . LEU A 1 200 ? -9.690 -17.872 0.729 1.00 85.19 200 LEU A CA 1
ATOM 1515 C C . LEU A 1 200 ? -9.250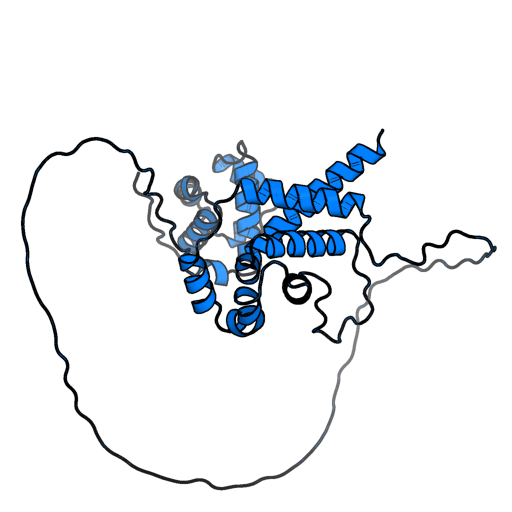 -18.814 1.853 1.00 85.19 200 LEU A C 1
ATOM 1517 O O . LEU A 1 200 ? -8.049 -18.977 2.075 1.00 85.19 200 LEU A O 1
ATOM 1521 N N . MET A 1 201 ? -10.193 -19.479 2.530 1.00 87.12 201 MET A N 1
ATOM 1522 C CA . MET A 1 201 ? -9.877 -20.462 3.572 1.00 87.12 201 MET A CA 1
ATOM 1523 C C . MET A 1 201 ? -9.168 -21.706 3.018 1.00 87.12 201 MET A C 1
ATOM 1525 O O . MET A 1 201 ? -8.283 -22.251 3.681 1.00 87.12 201 MET A O 1
ATOM 1529 N N . LYS A 1 202 ? -9.521 -22.148 1.802 1.00 87.06 202 LYS A N 1
ATOM 1530 C CA . LYS A 1 202 ? -8.843 -23.266 1.125 1.00 87.06 202 LYS A CA 1
ATOM 1531 C C . LYS A 1 202 ? -7.415 -22.895 0.725 1.00 87.06 202 LYS A C 1
ATOM 1533 O O . LYS A 1 202 ? -6.505 -23.692 0.949 1.00 87.06 202 LYS A O 1
ATOM 1538 N N . LEU A 1 203 ? -7.219 -21.690 0.185 1.00 87.00 203 LEU A N 1
ATOM 1539 C CA . LEU A 1 203 ? -5.906 -21.193 -0.231 1.00 87.00 203 LEU A CA 1
ATOM 1540 C C . LEU A 1 203 ? -4.980 -20.954 0.973 1.00 87.00 203 LEU A C 1
ATOM 1542 O O . LEU A 1 203 ? -3.819 -21.350 0.963 1.00 87.00 203 LEU A O 1
ATOM 1546 N N . ASN A 1 204 ? -5.508 -20.380 2.057 1.00 87.81 204 ASN A N 1
ATOM 1547 C CA . ASN A 1 204 ? -4.750 -20.036 3.259 1.00 87.81 204 ASN A CA 1
ATOM 1548 C C . ASN A 1 204 ? -4.916 -21.068 4.383 1.00 87.81 204 ASN A C 1
ATOM 1550 O O . ASN A 1 204 ? -5.178 -20.710 5.530 1.00 87.81 204 ASN A O 1
ATOM 1554 N N . LYS A 1 205 ? -4.728 -22.3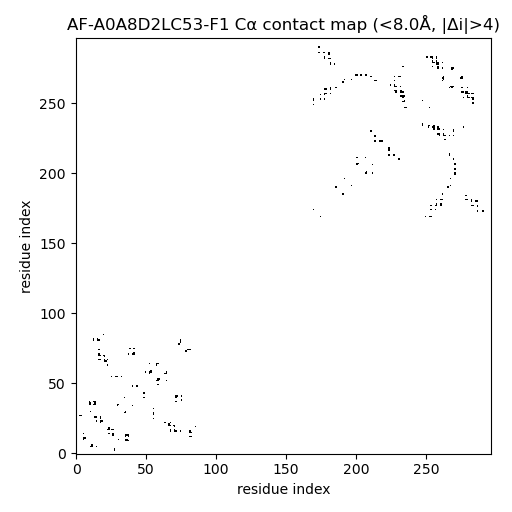60 4.089 1.00 89.62 205 LYS A N 1
ATOM 1555 C CA . LYS A 1 205 ? -5.033 -23.469 5.018 1.00 89.62 205 LYS A CA 1
ATOM 1556 C C . LYS A 1 205 ? -4.426 -23.315 6.423 1.00 89.62 205 LYS A C 1
ATOM 1558 O O . LYS A 1 205 ? -5.066 -23.683 7.403 1.00 89.62 205 LYS A O 1
ATOM 1563 N N . LYS A 1 206 ? -3.204 -22.776 6.550 1.00 89.31 206 LYS A N 1
ATOM 1564 C CA . LYS A 1 206 ? -2.563 -22.534 7.860 1.00 89.31 206 LYS A CA 1
ATOM 1565 C C . LYS A 1 206 ? -3.273 -21.428 8.642 1.00 89.31 206 LYS A C 1
ATOM 1567 O O . LYS A 1 206 ? -3.581 -21.615 9.810 1.00 89.31 206 LYS A O 1
ATOM 1572 N N . LEU A 1 207 ? -3.560 -20.307 7.989 1.00 87.19 207 LEU A N 1
ATOM 1573 C CA . LEU A 1 207 ? -4.221 -19.168 8.615 1.00 87.19 207 LEU A CA 1
ATOM 1574 C C . LEU A 1 207 ? -5.689 -19.479 8.916 1.00 87.19 207 LEU A C 1
ATOM 1576 O O . LEU A 1 207 ? -6.158 -19.187 10.005 1.00 87.19 207 LEU A O 1
ATOM 1580 N N . ALA A 1 208 ? -6.374 -20.180 8.015 1.00 89.56 208 ALA A N 1
ATOM 1581 C CA . ALA A 1 208 ? -7.737 -20.656 8.212 1.00 89.56 208 ALA A CA 1
ATOM 1582 C C . ALA A 1 208 ? -7.873 -21.594 9.421 1.00 89.56 208 ALA A C 1
ATOM 1584 O O . ALA A 1 208 ? -8.907 -21.583 10.076 1.00 89.56 208 ALA A O 1
ATOM 1585 N N . LYS A 1 209 ? -6.838 -22.376 9.761 1.00 92.19 209 LYS A N 1
ATOM 1586 C CA . LYS A 1 209 ? -6.816 -23.143 11.019 1.00 92.19 209 LYS A CA 1
ATOM 1587 C C . LYS A 1 209 ? -6.708 -22.244 12.250 1.00 92.19 209 LYS A C 1
ATOM 1589 O O . LYS A 1 209 ? -7.267 -22.581 13.281 1.00 92.19 209 LYS A O 1
ATOM 1594 N N . THR A 1 210 ? -5.984 -21.133 12.141 1.00 90.81 210 THR A N 1
ATOM 1595 C CA . THR A 1 210 ? -5.754 -20.194 13.244 1.00 90.81 210 THR A CA 1
ATOM 1596 C C . THR A 1 210 ? -6.934 -19.259 13.485 1.00 90.81 210 THR A C 1
ATOM 1598 O O . THR A 1 210 ? -7.244 -19.008 14.634 1.00 90.81 210 THR A O 1
ATOM 1601 N N . VAL A 1 211 ? -7.577 -18.739 12.435 1.00 92.81 211 VAL A N 1
ATOM 1602 C CA . VAL A 1 211 ? -8.672 -17.750 12.548 1.00 92.81 211 VAL A CA 1
ATOM 1603 C C . VAL A 1 211 ? -10.045 -18.318 12.180 1.00 92.81 211 VAL A C 1
ATOM 1605 O O . VAL A 1 211 ? -11.034 -17.598 12.140 1.00 92.81 211 VAL A O 1
ATOM 1608 N N . GLY A 1 212 ? -10.129 -19.611 11.861 1.00 91.00 212 GLY A N 1
ATOM 1609 C CA . GLY A 1 212 ? -11.344 -20.237 11.336 1.00 91.00 212 GLY A CA 1
ATOM 1610 C C . GLY A 1 212 ? -12.519 -20.248 12.310 1.00 91.00 212 GLY A C 1
ATOM 1611 O O . GLY A 1 212 ? -13.664 -20.157 11.870 1.00 91.00 212 GLY A O 1
ATOM 1612 N N . HIS A 1 213 ? -12.252 -20.339 13.616 1.00 92.44 213 HIS A N 1
ATOM 1613 C CA . HIS A 1 213 ? -13.286 -20.287 14.654 1.00 92.44 213 HIS A CA 1
ATOM 1614 C C . HIS A 1 213 ? -13.978 -18.925 14.701 1.00 92.44 213 HIS A C 1
ATOM 1616 O O . HIS A 1 213 ? -15.191 -18.892 14.871 1.00 92.44 213 HIS A O 1
ATOM 1622 N N . ILE A 1 214 ? -13.254 -17.831 14.440 1.00 92.06 214 ILE A N 1
ATOM 1623 C CA . ILE A 1 214 ? -13.773 -16.450 14.456 1.00 92.06 214 ILE A CA 1
ATOM 1624 C C . ILE A 1 214 ? -14.963 -16.292 13.502 1.00 92.06 214 ILE A C 1
ATOM 1626 O O . ILE A 1 214 ? -15.953 -15.640 13.829 1.00 92.06 214 ILE A O 1
ATOM 1630 N N . PHE A 1 215 ? -14.916 -16.941 12.335 1.00 89.56 215 PHE A N 1
ATOM 1631 C CA . PHE A 1 215 ? -15.998 -16.889 11.344 1.00 89.56 215 PHE A CA 1
ATOM 1632 C C . PHE A 1 215 ? -17.278 -17.609 11.784 1.00 89.56 215 PHE A C 1
ATOM 1634 O O . PHE A 1 215 ? -18.324 -17.382 11.186 1.00 89.56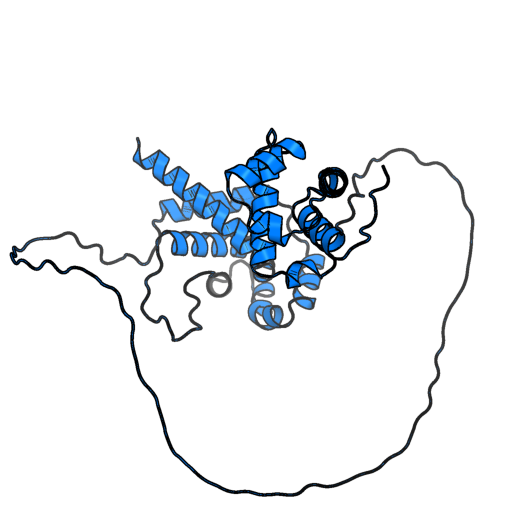 215 PHE A O 1
ATOM 1641 N N . ARG A 1 216 ? -17.200 -18.475 12.801 1.00 87.69 216 ARG A N 1
ATOM 1642 C CA . ARG A 1 216 ? -18.341 -19.220 13.355 1.00 87.69 216 ARG A CA 1
ATOM 1643 C C . ARG A 1 216 ? -18.915 -18.579 14.619 1.00 87.69 216 ARG A C 1
ATOM 1645 O O . ARG A 1 216 ? -19.949 -19.031 15.088 1.00 87.69 216 ARG A O 1
ATOM 1652 N N . MET A 1 217 ? -18.232 -17.582 15.182 1.00 89.00 217 MET A N 1
ATOM 1653 C CA . MET A 1 217 ? -18.684 -16.854 16.368 1.00 89.00 217 MET A CA 1
ATOM 1654 C C . MET A 1 217 ? -19.725 -15.793 15.997 1.00 89.00 217 MET A C 1
ATOM 1656 O O . MET A 1 217 ? -19.676 -15.228 14.897 1.00 89.00 217 MET A O 1
ATOM 1660 N N . ASP A 1 218 ? -20.608 -15.461 16.937 1.00 88.50 218 ASP A N 1
ATOM 1661 C CA . ASP A 1 218 ? -21.632 -14.430 16.761 1.00 88.50 218 ASP A CA 1
ATOM 1662 C C . ASP A 1 218 ? -21.033 -13.022 16.687 1.00 88.50 218 ASP A C 1
ATOM 1664 O O . ASP A 1 218 ? -20.054 -12.700 17.356 1.00 88.50 218 ASP A O 1
ATOM 1668 N N . ASN A 1 219 ? -21.632 -12.152 15.869 1.00 78.69 219 ASN A N 1
ATOM 1669 C CA . ASN A 1 219 ? -21.123 -10.794 15.627 1.00 78.69 219 ASN A CA 1
ATOM 1670 C C . ASN A 1 219 ? -21.195 -9.860 16.850 1.00 78.69 219 ASN A C 1
ATOM 1672 O O . ASN A 1 219 ? -20.566 -8.810 16.820 1.00 78.69 219 ASN A O 1
ATOM 1676 N N . GLY A 1 220 ? -21.943 -10.226 17.896 1.00 78.94 220 GLY A N 1
ATOM 1677 C CA . GLY A 1 220 ? -22.043 -9.468 19.149 1.00 78.94 220 GLY A CA 1
ATOM 1678 C C . GLY A 1 220 ? -21.264 -10.071 20.321 1.00 78.94 220 GLY A C 1
ATOM 1679 O O . GLY A 1 220 ? -21.373 -9.559 21.430 1.00 78.94 220 GLY A O 1
ATOM 1680 N N . ASP A 1 221 ? -20.520 -11.167 20.116 1.00 88.75 221 ASP A N 1
ATOM 1681 C CA . ASP A 1 221 ? -19.743 -11.792 21.193 1.00 88.75 221 ASP A CA 1
ATOM 1682 C C . ASP A 1 221 ? -18.457 -10.976 21.455 1.00 88.75 221 ASP A C 1
ATOM 1684 O O . ASP A 1 221 ? -17.622 -10.869 20.549 1.00 88.75 221 ASP A O 1
ATOM 1688 N N . PRO A 1 222 ? -18.232 -10.442 22.673 1.00 89.56 222 PRO A N 1
ATOM 1689 C CA . PRO A 1 222 ? -17.011 -9.697 22.998 1.00 89.56 222 PRO A CA 1
ATOM 1690 C C . PRO A 1 222 ? -15.736 -10.531 22.799 1.00 89.56 222 PRO A C 1
ATOM 1692 O O . PRO A 1 222 ? -14.685 -9.992 22.452 1.00 89.56 222 PRO A O 1
ATOM 1695 N N . ARG A 1 223 ? -15.819 -11.862 22.929 1.00 90.75 223 ARG A N 1
ATOM 1696 C CA . ARG A 1 223 ? -14.685 -12.763 22.667 1.00 90.75 223 ARG A CA 1
ATOM 1697 C C . ARG A 1 223 ? -14.295 -12.765 21.194 1.00 90.75 223 ARG A C 1
ATOM 1699 O O . ARG A 1 223 ? -13.122 -12.920 20.870 1.00 90.75 223 ARG A O 1
ATOM 1706 N N . LYS A 1 224 ? -15.266 -12.596 20.290 1.00 92.31 224 LYS A N 1
ATOM 1707 C CA . LYS A 1 224 ? -14.994 -12.504 18.852 1.00 92.31 224 LYS A CA 1
ATOM 1708 C C . LYS A 1 224 ? -14.217 -11.233 18.542 1.00 92.31 224 LYS A C 1
ATOM 1710 O O . LYS A 1 224 ? -13.250 -11.289 17.787 1.00 92.31 224 LYS A O 1
ATOM 1715 N N . GLU A 1 225 ? -14.617 -10.108 19.131 1.00 92.19 225 GLU A N 1
ATOM 1716 C CA . GLU A 1 225 ? -13.895 -8.845 18.976 1.00 92.19 225 GLU A CA 1
ATOM 1717 C C . GLU A 1 225 ? -12.452 -8.961 19.484 1.00 92.19 225 GLU A C 1
ATOM 1719 O O . GLU A 1 225 ? -11.526 -8.545 18.786 1.00 92.19 225 GLU A O 1
ATOM 1724 N N . GLU A 1 226 ? -12.239 -9.582 20.644 1.00 91.81 226 GLU A N 1
ATOM 1725 C CA . GLU A 1 226 ? -10.894 -9.779 21.189 1.00 91.81 226 GLU A CA 1
ATOM 1726 C C . GLU A 1 226 ? -10.015 -10.643 20.267 1.00 91.81 226 GLU A C 1
ATOM 1728 O O . GLU A 1 226 ? -8.875 -10.282 19.961 1.00 91.81 226 GLU A O 1
ATOM 1733 N N . GLU A 1 227 ? -10.555 -11.754 19.758 1.00 93.44 227 GLU A N 1
ATOM 1734 C CA . GLU A 1 227 ? -9.879 -12.607 18.775 1.00 93.44 227 GLU A CA 1
ATOM 1735 C C . GLU A 1 227 ? -9.529 -11.834 17.498 1.00 93.44 227 GLU A C 1
ATOM 1737 O O . GLU A 1 227 ? -8.403 -11.923 16.999 1.00 93.44 227 GLU A O 1
ATOM 1742 N N . ILE A 1 228 ? -10.466 -11.034 16.982 1.00 94.19 228 ILE A N 1
ATOM 1743 C CA . ILE A 1 228 ? -10.241 -10.195 15.804 1.00 94.19 228 ILE A CA 1
ATOM 1744 C C . ILE A 1 228 ? -9.100 -9.215 16.064 1.00 94.19 228 ILE A C 1
ATOM 1746 O O . ILE A 1 228 ? -8.161 -9.181 15.270 1.00 94.19 228 ILE A O 1
ATOM 1750 N N . ARG A 1 229 ? -9.134 -8.477 17.180 1.00 93.88 229 ARG A N 1
ATOM 1751 C CA . ARG A 1 229 ? -8.088 -7.511 17.555 1.00 93.88 229 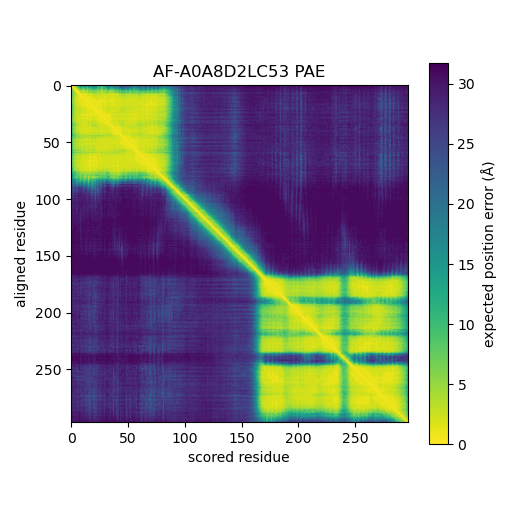ARG A CA 1
ATOM 1752 C C . ARG A 1 229 ? -6.720 -8.181 17.694 1.00 93.88 229 ARG A C 1
ATOM 1754 O O . ARG A 1 229 ? -5.716 -7.650 17.222 1.00 93.88 229 ARG A O 1
ATOM 1761 N N . ARG A 1 230 ? -6.669 -9.386 18.269 1.00 91.88 230 ARG A N 1
ATOM 1762 C CA . ARG A 1 230 ? -5.425 -10.158 18.413 1.00 91.88 230 ARG A CA 1
ATOM 1763 C C . ARG A 1 230 ? -4.865 -10.619 17.067 1.00 91.88 230 ARG A C 1
ATOM 1765 O O . ARG A 1 230 ? -3.649 -10.618 16.857 1.00 91.88 230 ARG A O 1
ATOM 1772 N N . HIS A 1 231 ? -5.732 -11.043 16.149 1.00 93.19 231 HIS A N 1
ATOM 1773 C CA . HIS A 1 231 ? -5.321 -11.592 14.858 1.00 93.19 231 HIS A CA 1
ATOM 1774 C C . HIS A 1 231 ? -5.098 -10.538 13.765 1.00 93.19 231 HIS A C 1
ATOM 1776 O O . HIS A 1 231 ? -4.314 -10.808 12.847 1.00 93.19 231 HIS A O 1
ATOM 1782 N N . SER A 1 232 ? -5.721 -9.361 13.874 1.00 95.00 232 SER A N 1
ATOM 1783 C CA . SER A 1 232 ? -5.559 -8.234 12.949 1.00 95.00 232 SER A CA 1
ATOM 1784 C C . SER A 1 232 ? -4.295 -7.407 13.205 1.00 95.00 232 SER A C 1
ATOM 1786 O O . SER A 1 232 ? -3.849 -6.718 12.290 1.00 95.00 232 SER A O 1
ATOM 1788 N N . ALA A 1 233 ? -3.696 -7.493 14.401 1.00 93.12 233 ALA A N 1
ATOM 1789 C CA . ALA A 1 233 ? -2.502 -6.734 14.770 1.00 93.12 233 ALA A CA 1
ATOM 1790 C C . ALA A 1 233 ? -1.354 -6.913 13.755 1.00 93.12 233 ALA A C 1
ATOM 1792 O O . ALA A 1 233 ? -0.881 -8.027 13.490 1.00 93.12 233 ALA A O 1
ATOM 1793 N N . ILE A 1 234 ? -0.905 -5.787 13.194 1.00 92.06 234 ILE A N 1
ATOM 1794 C CA . ILE A 1 234 ? 0.167 -5.695 12.195 1.00 92.06 234 ILE A CA 1
ATOM 1795 C C . ILE A 1 234 ? 1.514 -5.522 12.902 1.00 92.06 234 ILE A C 1
ATOM 1797 O O . ILE A 1 234 ? 2.480 -6.212 12.570 1.00 92.06 234 ILE A O 1
ATOM 1801 N N . TYR A 1 235 ? 1.557 -4.636 13.897 1.00 89.94 235 TYR A N 1
ATOM 1802 C CA . TYR A 1 235 ? 2.727 -4.335 14.720 1.00 89.94 235 TYR A CA 1
ATOM 1803 C C . TYR A 1 235 ? 2.558 -4.883 16.139 1.00 89.94 235 TYR A C 1
ATOM 1805 O O . TYR A 1 235 ? 1.436 -5.043 16.615 1.00 89.94 235 TYR A O 1
ATOM 1813 N N . GLY A 1 236 ? 3.670 -5.181 16.819 1.00 79.88 236 GLY A N 1
ATOM 1814 C CA . GLY A 1 236 ? 3.647 -5.635 18.218 1.00 79.88 236 GLY A CA 1
ATOM 1815 C C . GLY A 1 236 ? 3.082 -7.043 18.426 1.00 79.88 236 GLY A C 1
ATOM 1816 O O . GLY A 1 236 ? 2.652 -7.379 19.524 1.00 79.88 236 GLY A O 1
ATOM 1817 N N . ARG A 1 237 ? 3.058 -7.885 17.383 1.00 72.06 237 ARG A N 1
ATOM 1818 C CA . ARG A 1 237 ? 2.512 -9.246 17.469 1.00 72.06 237 ARG A CA 1
ATOM 1819 C C . ARG A 1 237 ? 3.286 -10.051 18.519 1.00 72.06 237 ARG A C 1
ATOM 1821 O O . ARG A 1 237 ? 4.437 -10.411 18.276 1.00 72.06 237 ARG A O 1
ATOM 1828 N N . SER A 1 238 ? 2.632 -10.374 19.636 1.00 55.56 238 SER A N 1
ATOM 1829 C CA . SER A 1 238 ? 3.184 -10.974 20.870 1.00 55.56 238 SER A CA 1
ATOM 1830 C C . SER A 1 238 ? 3.773 -12.394 20.738 1.00 55.56 238 SER A C 1
ATOM 1832 O O . SER A 1 238 ? 3.816 -13.145 21.702 1.00 55.56 238 SER A O 1
ATOM 1834 N N . GLY A 1 239 ? 4.218 -12.804 19.547 1.00 49.72 239 GLY A N 1
ATOM 1835 C CA . GLY A 1 239 ? 4.800 -14.121 19.271 1.00 49.72 239 GLY A CA 1
ATOM 1836 C C . GLY A 1 239 ? 6.315 -14.132 19.055 1.00 49.72 239 GLY A C 1
ATOM 1837 O O . GLY A 1 239 ? 6.865 -15.192 18.772 1.00 49.72 239 GLY A O 1
ATOM 1838 N N . ALA A 1 240 ? 7.001 -12.991 19.147 1.00 44.22 240 ALA A N 1
ATOM 1839 C CA . ALA A 1 240 ? 8.458 -12.934 19.083 1.00 44.22 240 ALA A CA 1
ATOM 1840 C C . ALA A 1 240 ? 8.992 -12.387 20.409 1.00 44.22 240 ALA A C 1
ATOM 1842 O O . ALA A 1 240 ? 9.041 -11.176 20.598 1.00 44.22 240 ALA A O 1
ATOM 1843 N N . GLN A 1 241 ? 9.446 -13.274 21.300 1.00 45.88 241 GLN A N 1
ATOM 1844 C CA . GLN A 1 241 ? 10.134 -12.961 22.570 1.00 45.88 241 GLN A CA 1
ATOM 1845 C C . GLN A 1 241 ? 11.430 -12.125 22.409 1.00 45.88 241 GLN A C 1
ATOM 1847 O O . GLN A 1 241 ? 12.251 -12.060 23.312 1.00 45.88 241 GLN A O 1
ATOM 1852 N N . ARG A 1 242 ? 11.673 -11.502 21.250 1.00 47.22 242 ARG A N 1
ATOM 1853 C CA . ARG A 1 242 ? 12.877 -10.714 20.947 1.00 47.22 242 ARG A CA 1
ATOM 1854 C C . ARG A 1 242 ? 12.646 -9.200 20.973 1.00 47.22 242 ARG A C 1
ATOM 1856 O O . ARG A 1 242 ? 13.531 -8.458 20.566 1.00 47.22 242 ARG A O 1
ATOM 1863 N N . CYS A 1 243 ? 11.476 -8.731 21.408 1.00 50.44 243 CYS A N 1
ATOM 1864 C CA . CYS A 1 243 ? 11.169 -7.298 21.511 1.00 50.44 243 CYS A CA 1
ATOM 1865 C C . CYS A 1 243 ? 10.166 -6.997 22.639 1.00 50.44 243 CYS A C 1
ATOM 1867 O O . CYS A 1 243 ? 9.223 -6.233 22.453 1.00 50.44 243 CYS A O 1
ATOM 1869 N N . GLU A 1 244 ? 10.357 -7.598 23.813 1.00 52.28 244 GLU A N 1
ATOM 1870 C CA . GLU A 1 244 ? 9.542 -7.381 25.022 1.00 52.28 244 GLU A CA 1
ATOM 1871 C C . GLU A 1 244 ? 9.837 -6.019 25.693 1.00 52.28 244 GLU A C 1
ATOM 1873 O O . GLU A 1 244 ? 10.114 -5.926 26.881 1.00 52.28 244 GLU A O 1
ATOM 1878 N N . GLY A 1 245 ? 9.847 -4.939 24.910 1.00 56.72 245 GLY A N 1
ATOM 1879 C CA . GLY A 1 245 ? 10.169 -3.610 25.439 1.00 56.72 245 GLY A CA 1
ATOM 1880 C C . GLY A 1 245 ? 10.051 -2.444 24.463 1.00 56.72 245 GLY A C 1
ATOM 1881 O O . GLY A 1 245 ? 10.223 -1.299 24.873 1.00 56.72 245 GLY A O 1
ATOM 1882 N N . LYS A 1 246 ? 9.749 -2.683 23.179 1.00 67.38 246 LYS A N 1
ATOM 1883 C CA . LYS A 1 246 ? 9.549 -1.581 22.233 1.00 67.38 246 LYS A CA 1
ATOM 1884 C C . LYS A 1 246 ? 8.092 -1.128 22.283 1.00 67.38 246 LYS A C 1
ATOM 1886 O O . LYS A 1 246 ? 7.214 -1.817 21.767 1.00 67.38 246 LYS A O 1
ATOM 1891 N N . GLN A 1 247 ? 7.853 0.017 22.919 1.00 77.50 247 GLN A N 1
ATOM 1892 C CA . GLN A 1 247 ? 6.555 0.688 22.880 1.00 77.50 247 GLN A CA 1
ATOM 1893 C C . GLN A 1 247 ? 6.178 0.982 21.422 1.00 77.50 247 GLN A C 1
ATOM 1895 O O . GLN A 1 247 ? 7.026 1.402 20.628 1.00 77.50 247 GLN A O 1
ATOM 1900 N N . LEU A 1 248 ? 4.920 0.721 21.065 1.00 85.25 248 LEU A N 1
ATOM 1901 C CA . LEU A 1 248 ? 4.413 1.025 19.732 1.00 85.25 248 LEU A CA 1
ATOM 1902 C C . LEU A 1 248 ? 4.314 2.539 19.560 1.00 85.25 248 LEU A C 1
ATOM 1904 O O . LEU A 1 248 ? 3.786 3.248 20.414 1.00 85.25 248 LEU A O 1
ATOM 1908 N N . THR A 1 249 ? 4.795 3.030 18.427 1.00 89.62 249 THR A N 1
ATOM 1909 C CA . THR A 1 249 ? 4.622 4.426 18.027 1.00 89.62 249 THR A CA 1
ATOM 1910 C C . THR A 1 249 ? 3.142 4.741 17.801 1.00 89.62 249 THR A C 1
ATOM 1912 O O . THR A 1 249 ? 2.345 3.861 17.464 1.00 89.62 249 THR A O 1
ATOM 1915 N N . LEU A 1 250 ? 2.771 6.024 17.884 1.00 89.56 250 LEU A N 1
ATOM 1916 C CA . LEU A 1 250 ? 1.415 6.486 17.564 1.00 89.56 250 LEU A CA 1
ATOM 1917 C C . LEU A 1 250 ? 0.945 5.996 16.181 1.00 89.56 250 LEU A C 1
ATOM 1919 O O . LEU A 1 250 ? -0.208 5.597 16.011 1.00 89.56 250 LEU A O 1
ATOM 1923 N N . HIS A 1 251 ? 1.845 5.977 15.194 1.00 91.44 251 HIS A N 1
ATOM 1924 C CA . HIS A 1 251 ? 1.543 5.487 13.850 1.00 91.44 251 HIS A CA 1
ATOM 1925 C C . HIS A 1 251 ? 1.237 3.984 13.828 1.00 91.44 251 HIS A C 1
ATOM 1927 O O . HIS A 1 251 ? 0.273 3.560 13.192 1.00 91.44 251 HIS A O 1
ATOM 1933 N N . GLU A 1 252 ? 2.028 3.179 14.539 1.00 92.38 252 GLU A N 1
ATOM 1934 C CA . GLU A 1 252 ? 1.809 1.734 14.651 1.00 92.38 252 GLU A CA 1
ATOM 1935 C C . GLU A 1 252 ? 0.503 1.420 15.387 1.00 92.38 252 GLU A C 1
ATOM 1937 O O . GLU A 1 252 ? -0.256 0.562 14.933 1.00 92.38 252 GLU A O 1
ATOM 1942 N N . LEU A 1 253 ? 0.201 2.155 16.465 1.00 92.06 253 LEU A N 1
ATOM 1943 C CA . LEU A 1 253 ? -1.077 2.066 17.174 1.00 92.06 253 LEU A CA 1
ATOM 1944 C C . LEU A 1 253 ? -2.246 2.405 16.242 1.00 92.06 253 LEU A C 1
ATOM 1946 O O . LEU A 1 253 ? -3.196 1.630 16.148 1.00 92.06 253 LEU A O 1
ATOM 1950 N N . THR A 1 254 ? -2.147 3.501 15.484 1.00 93.56 254 THR A N 1
ATOM 1951 C CA . THR A 1 254 ? -3.179 3.919 14.518 1.00 93.56 254 THR A CA 1
ATOM 1952 C C . THR A 1 254 ? -3.397 2.859 13.433 1.00 93.56 254 THR A C 1
ATOM 1954 O O . THR A 1 254 ? -4.537 2.558 13.083 1.00 93.56 254 THR A O 1
ATOM 1957 N N . ILE A 1 255 ? -2.326 2.244 12.915 1.00 95.31 255 ILE A N 1
ATOM 1958 C CA . ILE A 1 255 ? -2.431 1.156 11.932 1.00 95.31 255 ILE A CA 1
ATOM 1959 C C . ILE A 1 255 ? -3.094 -0.087 12.538 1.00 95.31 255 ILE A C 1
ATOM 1961 O O . ILE A 1 255 ? -3.938 -0.703 11.882 1.00 95.31 255 ILE A O 1
ATOM 1965 N N . ASN A 1 256 ? -2.724 -0.465 13.763 1.00 95.50 256 ASN A N 1
ATOM 1966 C CA . ASN A 1 256 ? -3.317 -1.608 14.454 1.00 95.50 256 ASN A CA 1
ATOM 1967 C C . ASN A 1 256 ? -4.813 -1.392 14.720 1.00 95.50 256 ASN A C 1
ATOM 1969 O O . ASN A 1 256 ? -5.609 -2.296 14.462 1.00 95.50 256 ASN A O 1
ATOM 1973 N N . GLU A 1 257 ? -5.208 -0.194 15.155 1.00 95.38 257 GLU A N 1
ATOM 1974 C CA . GLU A 1 257 ? -6.619 0.145 15.348 1.00 95.38 257 GLU A CA 1
ATOM 1975 C C . GLU A 1 257 ? -7.380 0.135 14.021 1.00 95.38 257 GLU A C 1
ATOM 1977 O O . GLU A 1 257 ? -8.423 -0.506 13.920 1.00 95.38 257 GLU A O 1
ATOM 1982 N N . ALA A 1 258 ? -6.825 0.728 12.958 1.00 96.75 258 ALA A N 1
ATOM 1983 C CA . ALA A 1 258 ? -7.438 0.664 11.633 1.00 96.75 258 ALA A CA 1
ATOM 1984 C C . ALA A 1 258 ? -7.634 -0.790 11.168 1.00 96.75 258 ALA A C 1
ATOM 1986 O O . ALA A 1 258 ? -8.697 -1.144 10.661 1.00 96.75 258 ALA A O 1
ATOM 1987 N N . ALA A 1 259 ? -6.642 -1.662 11.384 1.00 97.19 259 ALA A N 1
ATOM 1988 C CA . ALA A 1 259 ? -6.747 -3.078 11.037 1.00 97.19 259 ALA A CA 1
ATOM 1989 C C . ALA A 1 259 ? -7.853 -3.799 11.819 1.00 97.19 259 ALA A C 1
ATOM 1991 O O . ALA A 1 259 ? -8.609 -4.577 11.237 1.00 97.19 259 ALA A O 1
ATOM 1992 N N . ALA A 1 260 ? -7.979 -3.530 13.120 1.00 96.00 260 ALA A N 1
ATOM 1993 C CA . ALA A 1 260 ? -9.081 -4.046 13.924 1.00 96.00 260 ALA A CA 1
ATOM 1994 C C . ALA A 1 260 ? -10.440 -3.565 13.391 1.00 96.00 260 ALA A C 1
ATOM 1996 O O . ALA A 1 260 ? -11.313 -4.392 13.141 1.00 96.00 260 ALA A O 1
ATOM 1997 N N . GLN A 1 261 ? -10.596 -2.265 13.127 1.00 96.31 261 GLN A N 1
ATOM 1998 C CA . GLN A 1 261 ? -11.842 -1.680 12.616 1.00 96.31 261 GLN A CA 1
ATOM 1999 C C . GLN A 1 261 ? -12.273 -2.284 11.271 1.00 96.31 261 GLN A C 1
ATOM 2001 O O . GLN A 1 261 ? -13.462 -2.549 11.063 1.00 96.31 261 GLN A O 1
ATOM 2006 N N . PHE A 1 262 ? -11.313 -2.554 10.381 1.00 95.31 262 PHE A N 1
ATOM 2007 C CA . PHE A 1 262 ? -11.558 -3.269 9.131 1.00 95.31 262 PHE A CA 1
ATOM 2008 C C . PHE A 1 262 ? -12.010 -4.709 9.370 1.00 95.31 262 PHE A C 1
ATOM 2010 O O . PHE A 1 262 ? -13.028 -5.127 8.821 1.00 95.31 262 PHE A O 1
ATOM 2017 N N . CYS A 1 263 ? -11.294 -5.467 10.203 1.00 94.56 263 CYS A N 1
ATOM 2018 C CA . CYS A 1 263 ? -11.621 -6.869 10.449 1.00 94.56 263 CYS A CA 1
ATOM 2019 C C . CYS A 1 263 ? -12.928 -7.065 11.231 1.00 94.56 263 CYS A C 1
ATOM 2021 O O . CYS A 1 263 ? -13.587 -8.075 11.017 1.00 94.56 263 CYS A O 1
ATOM 2023 N N . LEU A 1 264 ? -13.337 -6.110 12.072 1.00 93.19 264 LEU A N 1
ATOM 2024 C CA . LEU A 1 264 ? -14.631 -6.140 12.767 1.00 93.19 264 LEU A CA 1
ATOM 2025 C C . LEU A 1 264 ? -15.815 -5.999 11.801 1.00 93.19 264 LEU A C 1
ATOM 2027 O O . LEU A 1 264 ? -16.876 -6.581 12.021 1.00 93.19 264 LEU A O 1
ATOM 2031 N N . ARG A 1 265 ? -15.632 -5.260 10.702 1.00 90.94 265 ARG A N 1
ATOM 2032 C CA . ARG A 1 265 ? -16.651 -5.075 9.655 1.00 90.94 265 ARG A CA 1
ATOM 2033 C C . ARG A 1 265 ? -16.592 -6.163 8.593 1.00 90.94 265 ARG A C 1
ATOM 2035 O O . ARG A 1 265 ? -17.627 -6.622 8.103 1.00 90.94 265 ARG A O 1
ATOM 2042 N N . ASP A 1 266 ? -15.392 -6.598 8.231 1.00 90.62 266 ASP A N 1
ATOM 2043 C CA . ASP A 1 266 ? -15.156 -7.672 7.276 1.00 90.62 266 ASP A CA 1
ATOM 2044 C C . ASP A 1 266 ? -14.095 -8.655 7.789 1.00 90.62 266 ASP A C 1
ATOM 2046 O O . ASP A 1 266 ? -12.891 -8.507 7.565 1.00 90.62 266 ASP A O 1
ATOM 2050 N N . ASN A 1 267 ? -14.578 -9.731 8.417 1.00 91.62 267 ASN A N 1
ATOM 2051 C CA . ASN A 1 267 ? -13.743 -10.809 8.947 1.00 91.62 267 ASN A CA 1
ATOM 2052 C C . ASN A 1 267 ? -12.843 -11.444 7.869 1.00 91.62 267 ASN A C 1
ATOM 2054 O O . ASN A 1 267 ? -11.785 -11.986 8.191 1.00 91.62 267 ASN A O 1
ATOM 2058 N N . SER A 1 268 ? -13.230 -11.398 6.585 1.00 91.25 268 SER A N 1
ATOM 2059 C CA . SER A 1 268 ? -12.443 -12.005 5.503 1.00 91.25 268 SER A CA 1
ATOM 2060 C C . SER A 1 268 ? -11.083 -11.325 5.311 1.00 91.25 268 SER A C 1
ATOM 2062 O O . SER A 1 268 ? -10.150 -11.953 4.804 1.00 91.25 268 SER A O 1
ATOM 2064 N N . LEU A 1 269 ? -10.928 -10.077 5.771 1.00 92.19 269 LEU A N 1
ATOM 2065 C CA . LEU A 1 269 ? -9.662 -9.346 5.720 1.00 92.19 269 LEU A CA 1
ATOM 2066 C C . LEU A 1 269 ? -8.573 -9.980 6.594 1.00 92.19 269 LEU A C 1
ATOM 2068 O O . LEU A 1 269 ? -7.391 -9.840 6.279 1.00 92.19 269 LEU A O 1
ATOM 2072 N N . LEU A 1 270 ? -8.939 -10.789 7.598 1.00 93.06 270 LEU A N 1
ATOM 2073 C CA . LEU A 1 270 ? -7.977 -11.607 8.347 1.00 93.06 270 LEU A CA 1
ATOM 2074 C C . LEU A 1 270 ? -7.213 -12.584 7.441 1.00 93.06 270 LEU A C 1
ATOM 2076 O O . LEU A 1 270 ? -6.083 -12.948 7.755 1.00 93.06 270 LEU A O 1
ATOM 2080 N N . LEU A 1 271 ? -7.802 -12.996 6.311 1.00 90.06 271 LEU A N 1
ATOM 2081 C CA . LEU A 1 271 ? -7.178 -13.879 5.319 1.00 90.06 271 LEU A CA 1
ATOM 2082 C C . LEU A 1 271 ? -6.452 -13.109 4.204 1.00 90.06 271 LEU A C 1
ATOM 2084 O O . LEU A 1 271 ? -5.688 -13.708 3.448 1.00 90.06 271 LEU A O 1
ATOM 2088 N N . ARG A 1 272 ? -6.660 -11.791 4.106 1.00 90.62 272 ARG A N 1
ATOM 2089 C CA . ARG A 1 272 ? -6.142 -10.913 3.044 1.00 90.62 272 ARG A CA 1
ATOM 2090 C C . ARG A 1 272 ? -5.158 -9.894 3.620 1.00 90.62 272 ARG A C 1
ATOM 2092 O O . ARG A 1 272 ? -5.329 -8.687 3.497 1.00 90.62 272 ARG A O 1
ATOM 2099 N N . ARG A 1 273 ? -4.086 -10.384 4.255 1.00 89.81 273 ARG A N 1
ATOM 2100 C CA . ARG A 1 273 ? -3.148 -9.551 5.038 1.00 89.81 273 ARG A CA 1
ATOM 2101 C C . ARG A 1 273 ? -2.523 -8.387 4.254 1.00 89.81 273 ARG A C 1
ATOM 2103 O O . ARG A 1 273 ? -2.313 -7.326 4.828 1.00 89.81 273 ARG A O 1
ATOM 2110 N N . VAL A 1 274 ? -2.217 -8.572 2.968 1.00 90.69 274 VAL A N 1
ATOM 2111 C CA . VAL A 1 274 ? -1.633 -7.509 2.123 1.00 90.69 274 VAL A CA 1
ATOM 2112 C C . VAL A 1 274 ? -2.634 -6.372 1.894 1.00 90.69 274 VAL A C 1
ATOM 2114 O O . VAL A 1 274 ? -2.272 -5.198 1.973 1.00 90.69 274 VAL A O 1
ATOM 2117 N N . GLU A 1 275 ? -3.894 -6.723 1.646 1.00 90.94 275 GLU A N 1
ATOM 2118 C CA . GLU A 1 275 ? -4.987 -5.765 1.478 1.00 90.94 275 GLU A CA 1
ATOM 2119 C C . GLU A 1 275 ? -5.280 -5.046 2.795 1.00 90.94 275 GLU A C 1
ATOM 2121 O O . GLU A 1 275 ? -5.276 -3.819 2.824 1.00 90.94 275 GLU A O 1
ATOM 2126 N N . LEU A 1 276 ? -5.404 -5.797 3.895 1.00 94.38 276 LEU A N 1
ATOM 2127 C CA . LEU A 1 276 ? -5.583 -5.248 5.238 1.00 94.38 276 LEU A CA 1
ATOM 2128 C C . LEU A 1 276 ? -4.487 -4.228 5.579 1.00 94.38 276 LEU A C 1
ATOM 2130 O O . LEU A 1 276 ? -4.791 -3.113 5.982 1.00 94.38 276 LEU A O 1
ATOM 2134 N N . PHE A 1 277 ? -3.215 -4.569 5.347 1.00 95.06 277 PHE A N 1
ATOM 2135 C CA . PHE A 1 277 ? -2.098 -3.652 5.587 1.00 95.06 277 PHE A CA 1
ATOM 2136 C C . PHE A 1 277 ? -2.194 -2.371 4.745 1.00 95.06 277 PHE A C 1
ATOM 2138 O O . PHE A 1 277 ? -1.937 -1.274 5.243 1.00 95.06 277 PHE A O 1
ATOM 2145 N N . SER A 1 278 ? -2.579 -2.504 3.474 1.00 93.56 278 SER A N 1
ATOM 2146 C CA . SER A 1 278 ? -2.701 -1.373 2.550 1.00 93.56 278 SER A CA 1
ATOM 2147 C C . SER A 1 278 ? -3.825 -0.423 2.968 1.00 93.56 278 SER A C 1
ATOM 2149 O O . SER A 1 278 ? -3.608 0.788 3.036 1.00 93.56 278 SER A O 1
ATOM 2151 N N . LEU A 1 279 ? -4.991 -0.974 3.314 1.00 94.06 279 LEU A N 1
ATOM 2152 C CA . LEU A 1 279 ? -6.150 -0.222 3.792 1.00 94.06 279 LEU A CA 1
ATOM 2153 C C . LEU A 1 279 ? -5.859 0.470 5.130 1.00 94.06 279 LEU A C 1
ATOM 2155 O O . LEU A 1 279 ? -6.091 1.671 5.265 1.00 94.06 279 LEU A O 1
ATOM 2159 N N . SER A 1 280 ? -5.274 -0.239 6.100 1.00 96.44 280 SER A N 1
ATOM 2160 C CA . SER A 1 280 ? -4.917 0.337 7.403 1.00 96.44 280 SER A CA 1
ATOM 2161 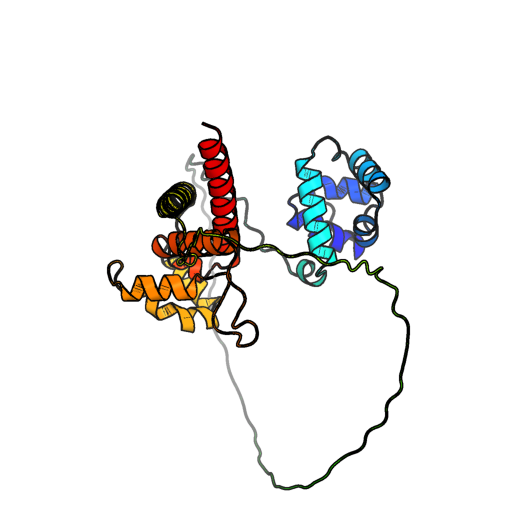C C . SER A 1 280 ? -3.911 1.478 7.281 1.00 96.44 280 SER A C 1
ATOM 2163 O O . SER A 1 280 ? -4.061 2.507 7.937 1.00 96.44 280 SER A O 1
ATOM 2165 N N . ARG A 1 281 ? -2.906 1.343 6.405 1.00 95.19 281 ARG A N 1
ATOM 2166 C CA . ARG A 1 281 ? -1.949 2.424 6.128 1.00 95.19 281 ARG A CA 1
ATOM 2167 C C . ARG A 1 281 ? -2.624 3.625 5.463 1.00 95.19 281 ARG A C 1
ATOM 2169 O O . ARG A 1 281 ? -2.229 4.756 5.741 1.00 95.19 281 ARG A O 1
ATOM 2176 N N . GLN A 1 282 ? -3.605 3.405 4.589 1.00 93.00 282 GLN A N 1
ATOM 2177 C CA . GLN A 1 282 ? -4.365 4.493 3.978 1.00 93.00 282 GLN A CA 1
ATOM 2178 C C . GLN A 1 282 ? -5.151 5.278 5.033 1.00 93.00 282 GLN A C 1
ATOM 2180 O O . GLN A 1 282 ? -4.984 6.494 5.111 1.00 93.00 282 GLN A O 1
ATOM 2185 N N . VAL A 1 283 ? -5.917 4.591 5.888 1.00 94.06 283 VAL A N 1
ATOM 2186 C CA . VAL A 1 283 ? -6.666 5.240 6.977 1.00 94.06 283 VAL A CA 1
ATOM 2187 C C . VAL A 1 283 ? -5.726 5.977 7.920 1.00 94.06 283 VAL A C 1
ATOM 2189 O O . VAL A 1 283 ? -5.956 7.144 8.199 1.00 94.06 283 VAL A O 1
ATOM 2192 N N . ALA A 1 284 ? -4.623 5.353 8.341 1.00 92.62 284 ALA A N 1
ATOM 2193 C CA . ALA A 1 284 ? -3.671 5.996 9.243 1.00 92.62 284 ALA A CA 1
ATOM 2194 C C . ALA A 1 284 ? -3.107 7.305 8.667 1.00 92.62 284 ALA A C 1
ATOM 2196 O O . ALA A 1 284 ? -2.980 8.287 9.392 1.00 92.62 284 ALA A O 1
ATOM 2197 N N . ARG A 1 285 ? -2.818 7.348 7.357 1.00 91.00 285 ARG A N 1
ATOM 2198 C CA . ARG A 1 285 ? -2.398 8.587 6.684 1.00 91.00 285 ARG A CA 1
ATOM 2199 C C . ARG A 1 285 ? -3.510 9.633 6.696 1.00 91.00 285 ARG A C 1
ATOM 2201 O O . ARG A 1 285 ? -3.243 10.771 7.060 1.00 91.00 285 ARG A O 1
ATOM 2208 N N . GLU A 1 286 ? -4.730 9.257 6.311 1.00 88.06 286 GLU A N 1
ATOM 2209 C CA . GLU A 1 286 ? -5.893 10.158 6.294 1.00 88.06 286 GLU A CA 1
ATOM 2210 C C . GLU A 1 286 ? -6.180 10.740 7.689 1.00 88.06 286 GLU A C 1
ATOM 2212 O O . GLU A 1 286 ? -6.380 11.947 7.821 1.00 88.06 286 GLU A O 1
ATOM 2217 N N . SER A 1 287 ? -6.108 9.916 8.736 1.00 84.69 287 SER A N 1
ATOM 2218 C CA . SER A 1 287 ? -6.288 10.341 10.125 1.00 84.69 287 SER A CA 1
ATOM 2219 C C . SER A 1 287 ? -5.200 11.315 10.580 1.00 84.69 287 SER A C 1
ATOM 2221 O O . SER A 1 287 ? -5.522 12.329 11.191 1.00 84.69 287 SER A O 1
ATOM 2223 N N . SER A 1 288 ? -3.929 11.086 10.224 1.00 82.75 288 SER A N 1
ATOM 2224 C CA . SER A 1 288 ? -2.848 12.033 10.536 1.00 82.75 288 SER A CA 1
ATOM 2225 C C . SER A 1 288 ? -3.046 13.401 9.869 1.00 82.75 288 SER A C 1
ATOM 2227 O O . SER A 1 288 ? -2.800 14.427 10.501 1.00 82.75 288 SER A O 1
ATOM 2229 N N . TYR A 1 289 ? -3.530 13.441 8.619 1.00 80.31 289 TYR A N 1
ATOM 2230 C CA . TYR A 1 289 ? -3.842 14.708 7.943 1.00 80.31 289 TYR A CA 1
ATOM 2231 C C . TYR A 1 289 ? -4.990 15.459 8.630 1.00 80.31 289 TYR A C 1
ATOM 2233 O O . TYR A 1 289 ? -4.900 16.671 8.819 1.00 80.31 289 TYR A O 1
ATOM 2241 N N . LEU A 1 290 ? -6.052 14.755 9.033 1.00 73.88 290 LEU A N 1
ATOM 2242 C CA . LEU A 1 290 ? -7.199 15.363 9.715 1.00 73.88 290 LEU A CA 1
ATOM 2243 C C . LEU A 1 290 ? -6.825 15.915 11.096 1.00 73.88 290 LEU A C 1
ATOM 2245 O O . LEU A 1 290 ? -7.243 17.022 11.435 1.00 73.88 290 LEU A O 1
ATOM 2249 N N . SER A 1 291 ? -6.002 15.194 11.862 1.00 71.50 291 SER A N 1
ATOM 2250 C CA . SER A 1 291 ? -5.476 15.678 13.144 1.00 71.50 291 SER A CA 1
ATOM 2251 C C . SER A 1 291 ? -4.607 16.929 12.969 1.00 71.50 291 SER A C 1
ATOM 2253 O O . SER A 1 291 ? -4.749 17.882 13.731 1.00 71.50 291 SER A O 1
ATOM 2255 N N . SER A 1 292 ? -3.770 16.981 11.924 1.00 71.75 292 SER A N 1
ATOM 2256 C CA . SER A 1 292 ? -2.954 18.166 11.621 1.00 71.75 292 SER A CA 1
ATOM 2257 C C . SER A 1 292 ? -3.787 19.380 11.197 1.00 71.75 292 SER A C 1
ATOM 2259 O O . SER A 1 292 ? -3.417 20.502 11.526 1.00 71.75 292 SER A O 1
ATOM 2261 N N . LEU A 1 293 ? -4.898 19.184 10.477 1.00 69.75 293 LEU A N 1
ATOM 2262 C CA . LEU A 1 293 ? -5.799 20.280 10.098 1.00 69.75 293 LEU A CA 1
ATOM 2263 C C . LEU A 1 293 ? -6.579 20.837 11.296 1.00 69.75 293 LEU A C 1
ATOM 2265 O O . LEU A 1 293 ? -6.868 22.032 11.332 1.00 69.75 293 LEU A O 1
ATOM 2269 N N . LYS A 1 294 ? -6.941 19.979 12.257 1.00 60.88 294 LYS A N 1
ATOM 2270 C CA . LYS A 1 294 ? -7.665 20.378 13.472 1.00 60.88 294 LYS A CA 1
ATOM 2271 C C . LYS A 1 294 ? -6.789 21.157 14.452 1.00 60.88 294 LYS A C 1
ATOM 2273 O O . LYS A 1 294 ? -7.280 22.112 15.029 1.00 60.88 294 LYS A O 1
ATOM 2278 N N . GLY A 1 295 ? -5.503 20.818 14.577 1.00 57.34 295 GLY A N 1
ATOM 2279 C CA . GLY A 1 295 ? -4.553 21.552 15.429 1.00 57.34 295 GLY A CA 1
ATOM 2280 C C . GLY A 1 295 ? -4.146 22.939 14.910 1.00 57.34 295 GLY A C 1
ATOM 2281 O O . GLY A 1 295 ? -3.352 23.615 15.552 1.00 57.34 295 GLY A O 1
ATOM 2282 N N . SER A 1 296 ? -4.656 23.351 13.745 1.00 51.44 296 SER A N 1
ATOM 2283 C CA . SER A 1 296 ? -4.355 24.639 13.111 1.00 51.44 296 SER A CA 1
ATOM 2284 C C . SER A 1 296 ? -5.534 25.628 13.153 1.00 51.44 296 SER A C 1
ATOM 2286 O O . SER A 1 296 ? -5.490 26.644 12.456 1.00 51.44 296 SER A O 1
ATOM 2288 N N . ARG A 1 297 ? -6.591 25.320 13.918 1.00 41.56 297 ARG A N 1
ATOM 2289 C CA . ARG A 1 297 ? -7.739 26.193 14.212 1.00 41.56 297 ARG A CA 1
ATOM 2290 C C . ARG A 1 297 ? -7.783 26.512 15.697 1.00 41.56 297 ARG A C 1
ATOM 2292 O O . ARG A 1 297 ? -8.290 27.608 16.009 1.00 41.56 297 ARG A O 1
#

Sequence (297 aa):
MALSLPRTLGELQLYRVLQRANLLSYYETFIQQGGDDVQQLCEAGEEEFLEIMALVGMATKPLHVRRLQKALREWATNPGLFNQPVPSIPVSSIPLFKISESGGRKSLTNGHTSPGETPGKASGTSPAKSPSEAREKLSPLPVIHWGNPESEEEGGASSPSEHPSSAERLDPELVQAVAEGADRLLRSCPRGGETELRSLMKLNKKLAKTVGHIFRMDNGDPRKEEEIRRHSAIYGRSGAQRCEGKQLTLHELTINEAAAQFCLRDNSLLLRRVELFSLSRQVARESSYLSSLKGSR

Secondary structure (DSSP, 8-state):
-PPPPP-SHHHHHHHHHHHHHT-GGGHHHHHHTT---HHHHHH--HHHHHHHHHHTT-TT-HHHHHHHHHHHHHHHH-GGGGSSPP-------------------------------------------------------------PPP--------------TTTTS--HHHHHHHHHHHHHHHHTSPPPPHHHHHHHHHHTHHHHHHHTTGGGS-TT-HHHHHHHHHHH--SS-TT-TT-TT-PPPHHHHHHHHHHHHHHHH-GGGGG-HHHHHHHHHHHHHHHHHHHHHHTT-

Radius of gyration: 29.38 Å; Cα contacts (8 Å, |Δi|>4): 184; chains: 1; bounding box: 72×82×73 Å

Foldseek 3Di:
DDQDDDDDPLLLLVCLLCVQLVNSVLSVQCVVVVVSHLVCCLVDDPVRVLVSCVSSVNNVPVSSVVSSNVSSVVCVVPVPVSPDPDPDPDPDDPPPDDDDDDDDDDDDDDDDDDDDDDDDDDDDDDDYDDDDDDDDDDDDDDDDDDDDDDDDDDDDDDDDDDDDPPPPDDDVVLLVLLLVLLVVVVVVDDADDPVVLVVLCVVCVVLCVVCVVLVVDDLPDVVSLVSLLLLQQPPPNVPDPPPPDDDDDPLSNQLSSSSSSNCSVHVSVSSVNVVSSVSSNVSSVVSVVVVVVVVVD

pLDDT: mean 71.82, std 25.46, range [26.08, 97.19]

Organism: Varanus komodoensis (NCBI:txid61221)

Solvent-accessible surface area (backbone atoms only — not comparable to full-atom values): 19367 Å² total; per-residue (Å²): 130,86,75,83,75,66,86,48,72,41,37,41,51,36,48,40,41,28,51,74,40,73,42,55,89,44,47,65,48,31,55,76,70,67,56,25,51,58,64,59,69,62,69,47,50,75,67,58,44,49,50,52,29,46,76,58,69,34,58,92,37,62,70,56,48,53,35,46,56,52,35,46,52,51,36,76,75,40,59,73,70,58,75,50,84,75,82,77,76,77,93,76,78,79,86,78,87,76,83,91,80,89,84,89,83,89,85,86,84,88,81,92,85,84,87,90,87,88,91,83,91,85,86,88,82,89,86,90,83,89,82,92,83,86,91,81,90,85,88,86,89,85,90,92,89,86,84,83,86,87,82,89,83,88,85,89,81,90,86,80,88,82,83,78,92,68,88,83,64,78,55,68,68,59,51,50,48,30,46,54,41,41,52,55,54,52,74,74,45,88,76,81,51,72,70,53,47,57,49,52,38,64,73,39,51,72,57,34,69,73,54,46,65,57,80,75,49,58,95,84,42,68,66,42,55,51,50,42,46,66,68,36,40,77,59,86,61,92,81,56,94,85,57,91,76,70,78,76,49,72,66,47,49,41,27,27,50,29,22,24,50,41,32,76,76,38,62,65,41,70,79,34,56,71,58,38,53,52,53,12,50,51,35,38,51,54,43,54,52,52,55,56,58,61,78,73,115